Protein AF-A0A1I7M5E7-F1 (afdb_monomer_lite)

pLDDT: mean 79.54, std 15.28, range [35.88, 95.56]

Radius of gyration: 22.82 Å; chains: 1; bounding box: 62×49×56 Å

Organism: NCBI:txid1035707

Secondary structure (DSSP, 8-state):
--HHHHHHHHHHHTT-HHHHHHHHTTS-STTHHHHHHH--TT-TT--HHHHHHHHGGGGTT-----S-----SHHHHHHH--TT-TT-------TTS-HHHHHHHHHHHHHHHHHHHHHHHHHHHHHH-TT------SS-----GGGS-TT-BSSPPPHHHHHHHHHHHHHHHHHHGGGPPPP-SHHHHHHHHHHTT-PPP-----TT--SPPPHHHHHHHHHHHHHHHHHHHHHHHHHHTTT-B----

Structure (mmCIF, N/CA/C/O backbone):
data_AF-A0A1I7M5E7-F1
#
_entry.id   AF-A0A1I7M5E7-F1
#
loop_
_atom_site.group_PDB
_atom_site.id
_atom_site.type_symbol
_atom_site.label_atom_id
_atom_site.label_alt_id
_atom_site.label_comp_id
_atom_site.label_asym_id
_atom_site.label_entity_id
_atom_site.label_seq_id
_atom_site.pdbx_PDB_ins_code
_atom_site.Cartn_x
_atom_site.Cartn_y
_atom_site.Cartn_z
_atom_site.occupancy
_atom_site.B_iso_or_equiv
_atom_site.auth_seq_id
_atom_site.auth_comp_id
_atom_site.auth_asym_id
_atom_site.auth_atom_id
_atom_site.pdbx_PDB_model_num
ATOM 1 N N . MET A 1 1 ? 9.948 -11.994 -5.026 1.00 61.41 1 MET A N 1
ATOM 2 C CA . MET A 1 1 ? 8.927 -11.080 -4.469 1.00 61.41 1 MET A CA 1
ATOM 3 C C . MET A 1 1 ? 7.764 -11.929 -3.961 1.00 61.41 1 MET A C 1
ATOM 5 O O . MET A 1 1 ? 7.519 -12.961 -4.571 1.00 61.41 1 MET A O 1
ATOM 9 N N . ASP A 1 2 ? 7.121 -11.589 -2.839 1.00 71.38 2 ASP A N 1
ATOM 10 C CA . ASP A 1 2 ? 6.009 -12.398 -2.300 1.00 71.38 2 ASP A CA 1
ATOM 11 C C . ASP A 1 2 ? 4.743 -12.191 -3.153 1.00 71.38 2 ASP A C 1
ATOM 13 O O . ASP A 1 2 ? 4.212 -11.082 -3.218 1.00 71.38 2 ASP A O 1
ATOM 17 N N . VAL A 1 3 ? 4.259 -13.257 -3.803 1.00 82.06 3 VAL A N 1
ATOM 18 C CA . VAL A 1 3 ? 3.060 -13.250 -4.667 1.00 82.06 3 VAL A CA 1
ATOM 19 C C . VAL A 1 3 ? 1.818 -12.759 -3.912 1.00 82.06 3 VAL A C 1
ATOM 21 O O . VAL A 1 3 ? 0.920 -12.164 -4.510 1.00 82.06 3 VAL A O 1
ATOM 24 N N . ARG A 1 4 ? 1.785 -12.918 -2.581 1.00 85.69 4 ARG A N 1
ATOM 25 C CA . ARG A 1 4 ? 0.707 -12.397 -1.728 1.00 85.69 4 ARG A CA 1
ATOM 26 C C . ARG A 1 4 ? 0.527 -10.889 -1.852 1.00 85.69 4 ARG A C 1
ATOM 28 O O . ARG A 1 4 ? -0.592 -10.410 -1.702 1.00 85.69 4 ARG A O 1
ATOM 35 N N . ALA A 1 5 ? 1.587 -10.137 -2.144 1.00 83.56 5 ALA A N 1
ATOM 36 C CA . ALA A 1 5 ? 1.487 -8.693 -2.306 1.00 83.56 5 ALA A CA 1
ATOM 37 C C . ALA A 1 5 ? 0.664 -8.305 -3.539 1.00 83.56 5 ALA A C 1
ATOM 39 O O . ALA A 1 5 ? -0.196 -7.429 -3.455 1.00 83.56 5 ALA A O 1
ATOM 40 N N . TYR A 1 6 ? 0.871 -9.002 -4.655 1.00 85.69 6 TYR A N 1
ATOM 41 C CA . TYR A 1 6 ? 0.080 -8.802 -5.865 1.00 85.69 6 TYR A CA 1
ATOM 42 C C . TYR A 1 6 ? -1.341 -9.342 -5.711 1.00 85.69 6 TYR A C 1
ATOM 44 O O . TYR A 1 6 ? -2.290 -8.715 -6.175 1.00 85.69 6 TYR A O 1
ATOM 52 N N . LYS A 1 7 ? -1.510 -10.444 -4.971 1.00 91.00 7 LYS A N 1
ATOM 53 C CA . LYS A 1 7 ? -2.844 -10.927 -4.603 1.00 91.00 7 LYS A CA 1
ATOM 54 C C . LYS A 1 7 ? -3.607 -9.884 -3.792 1.00 91.00 7 LYS A C 1
ATOM 56 O O . LYS A 1 7 ? -4.757 -9.599 -4.104 1.00 91.00 7 LYS A O 1
ATOM 61 N N . CYS A 1 8 ? -2.967 -9.276 -2.789 1.00 90.31 8 CYS A N 1
ATOM 62 C CA . CYS A 1 8 ? -3.569 -8.182 -2.030 1.00 90.31 8 CYS A CA 1
ATOM 63 C C . CYS A 1 8 ? -3.961 -7.040 -2.968 1.00 90.31 8 CYS A C 1
ATOM 65 O O . CYS A 1 8 ? -5.104 -6.598 -2.925 1.00 90.31 8 CYS A O 1
ATOM 67 N N . TRP A 1 9 ? -3.054 -6.607 -3.848 1.00 87.88 9 TRP A N 1
ATOM 68 C CA . TRP A 1 9 ? -3.336 -5.572 -4.845 1.00 87.88 9 TRP A CA 1
ATOM 69 C C . TRP A 1 9 ? -4.626 -5.865 -5.630 1.00 87.88 9 TRP A C 1
ATOM 71 O O . TRP A 1 9 ? -5.527 -5.025 -5.676 1.00 87.88 9 TRP A O 1
ATOM 81 N N . PHE A 1 10 ? -4.747 -7.078 -6.176 1.00 92.25 10 PHE A N 1
ATOM 82 C CA . PHE A 1 10 ? -5.908 -7.522 -6.951 1.00 92.25 10 PHE A CA 1
ATOM 83 C C . PHE A 1 10 ? -7.186 -7.560 -6.120 1.00 92.25 10 PHE A C 1
ATOM 85 O O . PHE A 1 10 ? -8.224 -7.047 -6.539 1.00 92.25 10 PHE A O 1
ATOM 92 N N . GLU A 1 11 ? -7.116 -8.113 -4.912 1.00 94.50 11 GLU A N 1
ATOM 93 C CA . GLU A 1 11 ? -8.268 -8.191 -4.022 1.00 94.50 11 GLU A CA 1
ATOM 94 C C . GLU A 1 11 ? -8.764 -6.799 -3.607 1.00 94.50 11 GLU A C 1
ATOM 96 O O . GLU A 1 11 ? -9.975 -6.571 -3.566 1.00 94.50 11 GLU A O 1
ATOM 101 N N . TYR A 1 12 ? -7.860 -5.843 -3.375 1.00 94.19 12 TYR A N 1
ATOM 102 C CA . TYR A 1 12 ? -8.225 -4.446 -3.134 1.00 94.19 12 TYR A CA 1
ATOM 103 C C . TYR A 1 12 ? -8.880 -3.800 -4.357 1.00 94.19 12 TYR A C 1
ATOM 105 O O . TYR A 1 12 ? -9.879 -3.093 -4.198 1.00 94.19 12 TYR A O 1
ATOM 113 N N . LEU A 1 13 ? -8.374 -4.050 -5.570 1.00 93.06 13 LEU A N 1
ATOM 114 C CA . LEU A 1 13 ? -8.988 -3.517 -6.787 1.00 93.06 13 LEU A CA 1
ATOM 115 C C . LEU A 1 13 ? -10.403 -4.077 -6.995 1.00 93.06 13 LEU A C 1
ATOM 117 O O . LEU A 1 13 ? -11.313 -3.309 -7.301 1.00 93.06 13 LEU A O 1
ATOM 121 N N . LYS A 1 14 ? -10.629 -5.368 -6.704 1.00 93.81 14 LYS A N 1
ATOM 122 C CA . LYS A 1 14 ? -11.961 -6.009 -6.729 1.00 93.81 14 LYS A CA 1
ATOM 123 C C . LYS A 1 14 ? -12.991 -5.386 -5.783 1.00 93.81 14 LYS A C 1
ATOM 125 O O . LYS A 1 14 ? -14.169 -5.730 -5.860 1.00 93.81 14 LYS A O 1
ATOM 130 N N . ARG A 1 15 ? -12.582 -4.491 -4.883 1.00 93.62 15 ARG A N 1
ATOM 131 C CA . ARG A 1 15 ? -13.468 -3.752 -3.965 1.00 93.62 15 ARG A CA 1
ATOM 132 C C . ARG A 1 15 ? -13.608 -2.274 -4.320 1.00 93.62 15 ARG A C 1
ATOM 134 O O . ARG A 1 15 ? -14.281 -1.528 -3.613 1.00 93.62 15 ARG A O 1
ATOM 141 N N . SER A 1 16 ? -13.010 -1.839 -5.426 1.00 93.75 16 SER A N 1
ATOM 142 C CA . SER A 1 16 ? -13.261 -0.515 -5.984 1.00 93.75 16 SER A CA 1
ATOM 143 C C . SER A 1 16 ? -14.593 -0.505 -6.736 1.00 93.75 16 SER A C 1
ATOM 145 O O . SER A 1 16 ? -14.716 -1.073 -7.819 1.00 93.75 16 SER A O 1
ATOM 147 N N . GLU A 1 17 ? -15.595 0.196 -6.199 1.00 92.31 17 GLU A N 1
ATOM 148 C CA . GLU A 1 17 ? -16.854 0.440 -6.927 1.00 92.31 17 GLU A CA 1
ATOM 149 C C . GLU A 1 17 ? -16.617 1.259 -8.204 1.00 92.31 17 GLU A C 1
ATOM 151 O O . GLU A 1 17 ? -17.248 1.020 -9.228 1.00 92.31 17 GLU A O 1
ATOM 156 N N . ARG A 1 18 ? -15.636 2.167 -8.176 1.00 93.19 18 ARG A N 1
ATOM 157 C CA . ARG A 1 18 ? -15.203 2.938 -9.345 1.00 93.19 18 ARG A CA 1
ATOM 158 C C . ARG A 1 18 ? -14.700 2.001 -10.452 1.00 93.19 18 ARG A C 1
ATOM 160 O O . ARG A 1 18 ? -15.140 2.100 -11.598 1.00 93.19 18 ARG A O 1
ATOM 167 N N . TYR A 1 19 ? -13.815 1.064 -10.119 1.00 94.56 19 TYR A N 1
ATOM 168 C CA . TYR A 1 19 ? -13.291 0.125 -11.108 1.00 94.56 19 TYR A CA 1
ATOM 169 C C . TYR A 1 19 ? -14.364 -0.840 -11.617 1.00 94.56 19 TYR A C 1
ATOM 171 O O . TYR A 1 19 ? -14.440 -1.100 -12.816 1.00 94.56 19 TYR A O 1
ATOM 179 N N . LYS A 1 20 ? -15.258 -1.288 -10.734 1.00 93.75 20 LYS A N 1
ATOM 180 C CA . LYS A 1 20 ? -16.430 -2.093 -11.088 1.00 93.75 20 LYS A CA 1
ATOM 181 C C . LYS A 1 20 ? -17.345 -1.397 -12.095 1.00 93.75 20 LYS A C 1
ATOM 183 O O . LYS A 1 20 ? -17.779 -2.024 -13.059 1.00 93.75 20 LYS A O 1
ATOM 188 N N . GLU A 1 21 ? -17.618 -0.106 -11.905 1.00 93.94 21 GLU A N 1
ATOM 189 C CA . GLU A 1 21 ? -18.372 0.701 -12.870 1.00 93.94 21 GLU A CA 1
ATOM 190 C C . GLU A 1 21 ? -17.660 0.746 -14.230 1.00 93.94 21 GLU A C 1
ATOM 192 O O . GLU A 1 21 ? -18.298 0.510 -15.256 1.00 93.94 21 GLU A O 1
ATOM 197 N N . CYS A 1 22 ? -16.340 0.955 -14.250 1.00 94.38 22 CYS A N 1
ATOM 198 C CA . CYS A 1 22 ? -15.543 0.924 -15.482 1.00 94.38 22 CYS A CA 1
ATOM 199 C C . CYS A 1 22 ? -15.616 -0.442 -16.184 1.00 94.38 22 CYS A C 1
ATOM 201 O O . CYS A 1 22 ? -15.856 -0.502 -17.392 1.00 94.38 22 CYS A O 1
ATOM 203 N N . CYS A 1 23 ? -15.509 -1.537 -15.427 1.00 93.94 23 CYS A N 1
ATOM 204 C CA . CYS A 1 23 ? -15.645 -2.899 -15.944 1.00 93.94 23 CYS A CA 1
ATOM 205 C C . CYS A 1 23 ? -17.025 -3.131 -16.573 1.00 93.94 23 CYS A C 1
ATOM 207 O O . CYS A 1 23 ? -17.120 -3.628 -17.693 1.00 93.94 23 CYS A O 1
ATOM 209 N N . SER A 1 24 ? -18.097 -2.672 -15.913 1.00 93.81 24 SER A N 1
ATOM 210 C CA . SER A 1 24 ? -19.470 -2.779 -16.433 1.00 93.81 24 SER A CA 1
ATOM 211 C C . SER A 1 24 ? -19.704 -2.000 -17.735 1.00 93.81 24 SER A C 1
ATOM 213 O O . SER A 1 24 ? -20.617 -2.319 -18.494 1.00 93.81 24 SER A O 1
ATOM 215 N N . GLN A 1 25 ? -18.864 -0.998 -18.009 1.00 94.12 25 GLN A N 1
ATOM 216 C CA . GLN A 1 25 ? -18.888 -0.190 -19.228 1.00 94.12 25 GLN A CA 1
ATOM 217 C C . GLN A 1 25 ? -17.882 -0.681 -20.282 1.00 94.12 25 GLN A C 1
ATOM 219 O O . GLN A 1 25 ? -17.625 0.028 -21.253 1.00 94.12 25 GLN A O 1
ATOM 224 N N . GLY A 1 26 ? -17.288 -1.867 -20.098 1.00 91.94 26 GLY A N 1
ATOM 225 C CA . GLY A 1 26 ? -16.300 -2.424 -21.024 1.00 91.94 26 GLY A CA 1
ATOM 226 C C . GLY A 1 26 ? -15.004 -1.613 -21.089 1.00 91.94 26 GLY A C 1
ATOM 227 O O . GLY A 1 26 ? -14.404 -1.509 -22.156 1.00 91.94 26 GLY A O 1
ATOM 228 N N . GLY A 1 27 ? -14.602 -0.989 -19.978 1.00 89.94 27 GLY A N 1
ATOM 229 C CA . GLY A 1 27 ? -13.356 -0.228 -19.896 1.00 89.94 27 GLY A CA 1
ATOM 230 C C . GLY A 1 27 ? -13.456 1.241 -20.286 1.00 89.94 27 GLY A C 1
ATOM 231 O O . GLY A 1 27 ? -12.432 1.880 -20.506 1.00 89.94 27 GLY A O 1
ATOM 232 N N . ALA A 1 28 ? -14.661 1.804 -20.383 1.00 88.81 28 ALA A N 1
ATOM 233 C CA . ALA A 1 28 ? -14.838 3.234 -20.621 1.00 88.81 28 ALA A CA 1
ATOM 234 C C . ALA A 1 28 ? -14.698 4.061 -19.323 1.00 88.81 28 ALA A C 1
ATOM 236 O O . ALA A 1 28 ? -14.950 3.577 -18.218 1.00 88.81 28 ALA A O 1
ATOM 237 N N . GLY A 1 29 ? -14.315 5.336 -19.458 1.00 87.06 29 GLY A N 1
ATOM 238 C CA . GLY A 1 29 ? -14.282 6.312 -18.361 1.00 87.06 29 GLY A CA 1
ATOM 239 C C . GLY A 1 29 ? -12.889 6.580 -17.781 1.00 87.06 29 GLY A C 1
ATOM 240 O O . GLY A 1 29 ? -11.867 6.326 -18.413 1.00 87.06 29 GLY A O 1
ATOM 241 N N . GLU A 1 30 ? -12.843 7.135 -16.566 1.00 84.88 30 GLU A N 1
ATOM 242 C CA . GLU A 1 30 ? -11.603 7.624 -15.933 1.00 84.88 30 GLU A CA 1
ATOM 243 C C . GLU A 1 30 ? -10.565 6.524 -15.651 1.00 84.88 30 GLU A C 1
ATOM 245 O O . GLU A 1 30 ? -9.377 6.819 -15.539 1.00 84.88 30 GLU A O 1
ATOM 250 N N . MET A 1 31 ? -10.996 5.264 -15.537 1.00 87.75 31 MET A N 1
ATOM 251 C CA . MET A 1 31 ? -10.127 4.109 -15.263 1.00 87.75 31 MET A CA 1
ATOM 252 C C . MET A 1 31 ? -9.831 3.266 -16.505 1.00 87.75 31 MET A C 1
ATOM 254 O O . MET A 1 31 ? -9.276 2.179 -16.370 1.00 87.75 31 MET A O 1
ATOM 258 N N . ALA A 1 32 ? -10.126 3.768 -17.709 1.00 87.31 32 ALA A N 1
ATOM 259 C CA . ALA A 1 32 ? -9.873 3.052 -18.961 1.00 87.31 32 ALA A CA 1
ATOM 260 C C . ALA A 1 32 ? -8.417 2.577 -19.100 1.00 87.31 32 ALA A C 1
ATOM 262 O O . ALA A 1 32 ? -8.171 1.468 -19.559 1.00 87.31 32 ALA A O 1
ATOM 263 N N . GLY A 1 33 ? -7.451 3.385 -18.643 1.00 85.06 33 GLY A N 1
ATOM 264 C CA . GLY A 1 33 ? -6.039 2.992 -18.635 1.00 85.06 33 GLY A CA 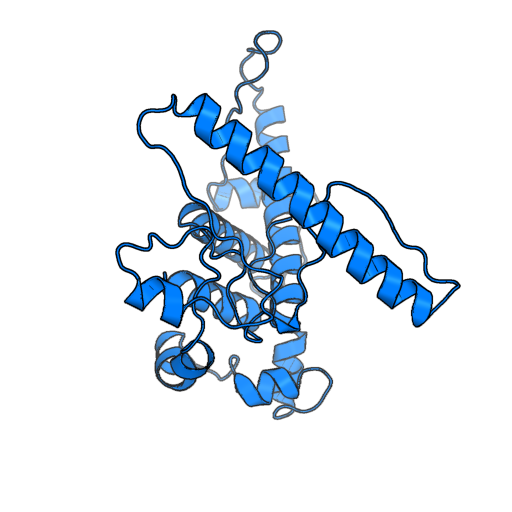1
ATOM 265 C C . GLY A 1 33 ? -5.762 1.789 -17.731 1.00 85.06 33 GLY A C 1
ATOM 266 O O . GLY A 1 33 ? -5.057 0.876 -18.133 1.00 85.06 33 GLY A O 1
ATOM 267 N N . LEU A 1 34 ? -6.370 1.747 -16.540 1.00 86.88 34 LEU A N 1
ATOM 268 C CA . LEU A 1 34 ? -6.243 0.606 -15.633 1.00 86.88 34 LEU A CA 1
ATOM 269 C C . LEU A 1 34 ? -6.984 -0.625 -16.173 1.00 86.88 34 LEU A C 1
ATOM 271 O O . LEU A 1 34 ? -6.524 -1.740 -15.990 1.00 86.88 34 LEU A O 1
ATOM 275 N N . TYR A 1 35 ? -8.117 -0.444 -16.852 1.00 90.00 35 TYR A N 1
ATOM 276 C CA . TYR A 1 35 ? -8.839 -1.539 -17.503 1.00 90.00 35 TYR A CA 1
ATOM 277 C C . TYR A 1 35 ? -8.073 -2.133 -18.688 1.00 90.00 35 TYR A C 1
ATOM 279 O O . TYR A 1 35 ? -8.074 -3.345 -18.857 1.00 90.00 35 TYR A O 1
ATOM 287 N N . ALA A 1 36 ? -7.396 -1.306 -19.488 1.00 88.31 36 ALA A N 1
ATOM 288 C CA . ALA A 1 36 ? -6.575 -1.784 -20.599 1.00 88.31 36 ALA A CA 1
ATOM 289 C C . ALA A 1 36 ? -5.454 -2.722 -20.131 1.00 88.31 36 ALA A C 1
ATOM 291 O O . ALA A 1 36 ? -5.137 -3.680 -20.829 1.00 88.31 36 ALA A O 1
ATOM 292 N N . ASP A 1 37 ? -4.904 -2.449 -18.946 1.00 87.06 37 ASP A N 1
ATOM 293 C CA . ASP A 1 37 ? -3.843 -3.256 -18.355 1.00 87.06 37 ASP A CA 1
ATOM 294 C C . ASP A 1 37 ? -4.418 -4.480 -17.597 1.00 87.06 37 ASP A C 1
ATOM 296 O O . ASP A 1 37 ? -3.900 -5.576 -17.745 1.00 87.06 37 ASP A O 1
ATOM 300 N N . PHE A 1 38 ? -5.508 -4.342 -16.826 1.00 88.62 38 PHE A N 1
ATOM 301 C CA . PHE A 1 38 ? -5.981 -5.379 -15.878 1.00 88.62 38 PHE A CA 1
ATOM 302 C C . PHE A 1 38 ? -7.226 -6.165 -16.311 1.00 88.62 38 PHE A C 1
ATOM 304 O O . PHE A 1 38 ? -7.558 -7.177 -15.686 1.00 88.62 38 PHE A O 1
ATOM 311 N N . GLY A 1 39 ? -7.939 -5.697 -17.333 1.00 91.69 39 GLY A N 1
ATOM 312 C CA . GLY A 1 39 ? -9.197 -6.280 -17.787 1.00 91.69 39 GLY A CA 1
ATOM 313 C C . GLY A 1 39 ? -10.326 -6.222 -16.750 1.00 91.69 39 GLY A C 1
ATOM 314 O O . GLY A 1 39 ? -10.324 -5.430 -15.812 1.00 91.69 39 GLY A O 1
ATOM 315 N N . ASP A 1 40 ? -11.340 -7.069 -16.925 1.00 94.12 40 ASP A N 1
ATOM 316 C CA . ASP A 1 40 ? -12.477 -7.135 -16.002 1.00 94.12 40 ASP A CA 1
ATOM 317 C C . ASP A 1 40 ? -12.182 -8.044 -14.798 1.00 94.12 40 ASP A C 1
ATOM 319 O O . ASP A 1 40 ? -12.492 -9.237 -14.801 1.00 94.12 40 ASP A O 1
ATOM 323 N N . VAL A 1 41 ? -11.623 -7.470 -13.728 1.00 94.00 41 VAL A N 1
ATOM 324 C CA . VAL A 1 41 ? -11.365 -8.199 -12.466 1.00 94.00 41 VAL A CA 1
ATOM 325 C C . VAL A 1 41 ? -12.645 -8.556 -11.690 1.00 94.00 41 VAL A C 1
ATOM 327 O O . VAL A 1 41 ? -12.600 -9.328 -10.727 1.00 94.00 41 VAL A O 1
ATOM 330 N N . HIS A 1 42 ? -13.791 -7.987 -12.080 1.00 93.06 42 HIS A N 1
ATOM 331 C CA . HIS A 1 42 ? -15.100 -8.244 -11.480 1.00 93.06 42 HIS A CA 1
ATOM 332 C C . HIS A 1 42 ? -15.901 -9.308 -12.238 1.00 93.06 42 HIS A C 1
ATOM 334 O O . HIS A 1 42 ? -17.031 -9.608 -11.835 1.00 93.06 42 HIS A O 1
ATOM 340 N N . ALA A 1 43 ? -15.326 -9.902 -13.289 1.00 92.06 43 ALA A N 1
ATOM 341 C CA . ALA A 1 43 ? -15.963 -10.955 -14.059 1.00 92.06 43 ALA A CA 1
ATOM 342 C C . ALA A 1 43 ? -16.466 -12.091 -13.135 1.00 92.06 43 ALA A C 1
ATOM 344 O O . ALA A 1 43 ? -15.725 -12.566 -12.262 1.00 92.06 43 ALA A O 1
ATOM 345 N N . PRO A 1 44 ? -17.728 -12.544 -13.285 1.00 90.50 44 PRO A N 1
ATOM 346 C CA . PRO A 1 44 ? -18.289 -13.586 -12.432 1.00 90.50 44 PRO A CA 1
ATOM 347 C C . PRO A 1 44 ? -17.450 -14.867 -12.462 1.00 90.50 44 PRO A C 1
ATOM 349 O O . PRO A 1 44 ? -17.209 -15.435 -13.522 1.00 90.50 44 PRO A O 1
ATOM 352 N N . GLY A 1 45 ? -17.040 -15.339 -11.284 1.00 89.00 45 GLY A N 1
ATOM 353 C CA . GLY A 1 45 ? -16.251 -16.565 -11.144 1.00 89.00 45 GLY A CA 1
ATOM 354 C C . GLY A 1 45 ? -14.749 -16.407 -11.391 1.00 89.00 45 GLY A C 1
ATOM 355 O O . GLY A 1 45 ? -14.037 -17.388 -11.216 1.00 89.00 45 GLY A O 1
ATOM 356 N N . LEU A 1 46 ? -14.255 -15.208 -11.729 1.00 91.81 46 LEU A N 1
ATOM 357 C CA . LEU A 1 46 ? -12.822 -14.968 -11.889 1.00 91.81 46 LEU A CA 1
ATOM 358 C C . LEU A 1 46 ? -12.091 -15.091 -10.545 1.00 91.81 46 LEU A C 1
ATOM 360 O O . LEU A 1 46 ? -12.319 -14.304 -9.609 1.00 91.81 46 LEU A O 1
ATOM 364 N N . LEU A 1 47 ? -11.195 -16.074 -10.474 1.00 92.81 47 LEU A N 1
ATOM 365 C CA . LEU A 1 47 ? -10.298 -16.288 -9.347 1.00 92.81 47 LEU A CA 1
ATOM 366 C C . LEU A 1 47 ? -8.976 -15.543 -9.551 1.00 92.81 47 LEU A C 1
ATOM 368 O O . LEU A 1 47 ? -8.600 -15.183 -10.667 1.00 92.81 47 LEU A O 1
ATOM 372 N N . TRP A 1 48 ? -8.267 -15.314 -8.445 1.00 92.69 48 TRP A N 1
ATOM 373 C CA . TRP A 1 48 ? -6.937 -14.703 -8.462 1.00 92.69 48 TRP A CA 1
ATOM 374 C C . TRP A 1 48 ? -5.972 -15.499 -9.342 1.00 92.69 48 TRP A C 1
ATOM 376 O O . TRP A 1 48 ? -5.221 -14.916 -10.112 1.00 92.69 48 TRP A O 1
ATOM 386 N N . GLU A 1 49 ? -5.999 -16.824 -9.226 1.00 93.38 49 GLU A N 1
ATOM 387 C CA . GLU A 1 49 ? -5.077 -17.718 -9.916 1.00 93.38 49 GLU A CA 1
ATOM 388 C C . GLU A 1 49 ? -5.248 -17.625 -11.441 1.00 93.38 49 GLU A C 1
ATOM 390 O O . GLU A 1 49 ? -4.256 -17.539 -12.163 1.00 93.38 49 GLU A O 1
ATOM 395 N N . ASP A 1 50 ? -6.495 -17.553 -11.917 1.00 92.75 50 ASP A N 1
ATOM 396 C CA . ASP A 1 50 ? -6.822 -17.404 -13.341 1.00 92.75 50 ASP A CA 1
ATOM 397 C C . ASP A 1 50 ? -6.348 -16.054 -13.889 1.00 92.75 50 ASP A C 1
ATOM 399 O O . ASP A 1 50 ? -5.764 -15.969 -14.973 1.00 92.75 50 ASP A O 1
ATOM 403 N N . TRP A 1 51 ? -6.575 -14.992 -13.112 1.00 93.44 51 TRP A N 1
ATOM 404 C CA . TRP A 1 51 ? -6.137 -13.652 -13.471 1.00 93.44 51 TRP A CA 1
ATOM 405 C C . TRP A 1 51 ? -4.606 -13.552 -13.492 1.00 93.44 51 TRP A C 1
ATOM 407 O O . TRP A 1 51 ? -4.028 -13.084 -14.470 1.00 93.44 51 TRP A O 1
ATOM 417 N N . TRP A 1 52 ? -3.930 -14.065 -12.461 1.00 91.88 52 TRP A N 1
ATOM 418 C CA . TRP A 1 52 ? -2.475 -13.994 -12.339 1.00 91.88 52 TRP A CA 1
ATOM 419 C C . TRP A 1 52 ? -1.752 -14.700 -13.488 1.00 91.88 52 TRP A C 1
ATOM 421 O O . TRP A 1 52 ? -0.829 -14.127 -14.058 1.00 91.88 52 TRP A O 1
ATOM 431 N N . MET A 1 53 ? -2.208 -15.891 -13.896 1.00 89.00 53 MET A N 1
ATOM 432 C CA . MET A 1 53 ? -1.596 -16.650 -15.001 1.00 89.00 53 MET A CA 1
ATOM 433 C C . MET A 1 53 ? -1.560 -15.895 -16.338 1.00 89.00 53 MET A C 1
ATOM 435 O O . MET A 1 53 ? -0.783 -16.258 -17.215 1.00 89.00 53 MET A O 1
ATOM 439 N N . THR A 1 5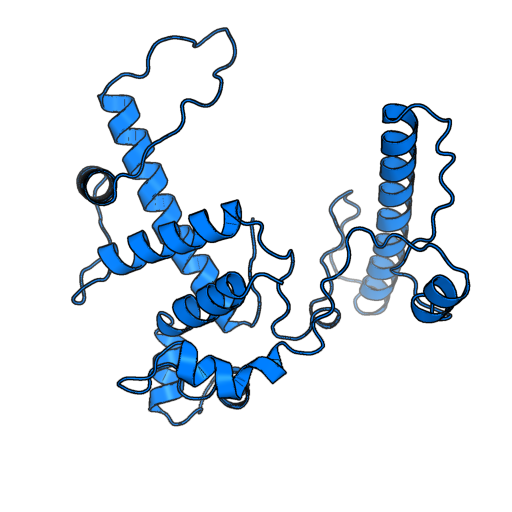4 ? -2.411 -14.883 -16.511 1.00 87.88 54 THR A N 1
ATOM 440 C CA . THR A 1 54 ? -2.524 -14.099 -17.749 1.00 87.88 54 THR A CA 1
ATOM 441 C C . THR A 1 54 ? -1.998 -12.670 -17.618 1.00 87.88 54 THR A C 1
ATOM 443 O O . THR A 1 54 ? -1.914 -11.976 -18.621 1.00 87.88 54 THR A O 1
ATOM 446 N N . HIS A 1 55 ? -1.653 -12.225 -16.404 1.00 87.25 55 HIS A N 1
ATOM 447 C CA . HIS A 1 55 ? -1.289 -10.832 -16.117 1.00 87.25 55 HIS A CA 1
ATOM 448 C C . HIS A 1 55 ? 0.010 -10.702 -15.304 1.00 87.25 55 HIS A C 1
ATOM 450 O O . HIS A 1 55 ? 0.420 -9.584 -14.990 1.00 87.25 55 HIS A O 1
ATOM 456 N N . GLU A 1 56 ? 0.689 -11.805 -14.956 1.00 84.56 56 GLU A N 1
ATOM 457 C CA . GLU A 1 56 ? 1.949 -11.754 -14.196 1.00 84.56 56 GLU A CA 1
ATOM 458 C C . GLU A 1 56 ? 3.031 -10.925 -14.902 1.00 84.56 56 GLU A C 1
ATOM 460 O O . GLU A 1 56 ? 3.843 -10.267 -14.252 1.00 84.56 56 GLU A O 1
ATOM 465 N N . GLU A 1 57 ? 2.994 -10.880 -16.233 1.00 78.12 57 GLU A N 1
ATOM 466 C CA . GLU A 1 57 ? 3.879 -10.077 -17.073 1.00 78.12 57 GLU A CA 1
ATOM 467 C C . GLU A 1 57 ? 3.778 -8.568 -16.819 1.00 78.12 57 GLU A C 1
ATOM 469 O O . GLU A 1 57 ? 4.798 -7.884 -16.900 1.00 78.12 57 GLU A O 1
ATOM 474 N N . LEU A 1 58 ? 2.613 -8.054 -16.397 1.00 75.62 58 LEU A N 1
ATOM 475 C CA . LEU A 1 58 ? 2.447 -6.653 -15.967 1.00 75.62 58 LEU A CA 1
ATOM 476 C C . LEU A 1 58 ? 3.325 -6.305 -14.761 1.00 75.62 58 LEU A C 1
ATOM 478 O O . LEU A 1 58 ? 3.573 -5.130 -14.471 1.00 75.62 58 LEU A O 1
ATOM 482 N N . PHE A 1 59 ? 3.750 -7.338 -14.036 1.00 72.56 59 PHE A N 1
ATOM 483 C CA . PHE A 1 59 ? 4.602 -7.253 -12.864 1.00 72.56 59 PHE A CA 1
ATOM 484 C C . PHE A 1 59 ? 5.998 -7.837 -13.101 1.00 72.56 59 PHE A C 1
ATOM 486 O O . PHE A 1 59 ? 6.871 -7.721 -12.237 1.00 72.56 59 PHE A O 1
ATOM 493 N N . SER A 1 60 ? 6.229 -8.440 -14.268 1.00 61.56 60 SER A N 1
ATOM 494 C CA . SER A 1 60 ? 7.552 -8.859 -14.716 1.00 61.56 60 SER A CA 1
ATOM 495 C C . SER A 1 60 ? 8.376 -7.628 -15.106 1.00 61.56 60 SER A C 1
ATOM 497 O O . SER A 1 60 ? 7.844 -6.649 -15.620 1.00 61.56 60 SER A O 1
ATOM 499 N N . GLY A 1 61 ? 9.670 -7.619 -14.784 1.00 52.66 61 GLY A N 1
ATOM 500 C CA . GLY A 1 61 ? 10.508 -6.423 -14.948 1.00 52.66 61 GLY A CA 1
ATOM 501 C C . GLY A 1 61 ? 10.358 -5.378 -13.833 1.00 52.66 61 GLY A C 1
ATOM 502 O O . GLY A 1 61 ? 11.058 -4.369 -13.853 1.00 52.66 61 GLY A O 1
ATOM 503 N N . ILE A 1 62 ? 9.522 -5.631 -12.814 1.00 54.34 62 ILE A N 1
ATOM 504 C CA . ILE A 1 62 ? 9.621 -4.931 -11.527 1.00 54.34 62 ILE A CA 1
ATOM 505 C C . ILE A 1 62 ? 10.863 -5.471 -10.813 1.00 54.34 62 ILE A C 1
ATOM 507 O O . ILE A 1 62 ? 10.775 -6.369 -9.971 1.00 54.34 62 ILE A O 1
ATOM 511 N N . GLU A 1 63 ? 12.035 -4.928 -11.132 1.00 49.53 63 GLU A N 1
ATOM 512 C CA . GLU A 1 63 ? 13.142 -5.013 -10.190 1.00 49.53 63 GLU A CA 1
ATOM 513 C C . GLU A 1 63 ? 12.708 -4.214 -8.955 1.00 49.53 63 GLU A C 1
ATOM 515 O O . GLU A 1 63 ? 12.411 -3.019 -9.071 1.00 49.53 63 GLU A O 1
ATOM 520 N N . PRO A 1 64 ? 12.549 -4.845 -7.773 1.00 49.31 64 PRO A N 1
ATOM 521 C CA . PRO A 1 64 ? 12.305 -4.069 -6.573 1.00 49.31 64 PRO A CA 1
ATOM 522 C C . PRO A 1 64 ? 13.438 -3.055 -6.485 1.00 49.31 64 PRO A C 1
ATOM 524 O O . PRO A 1 64 ? 14.594 -3.453 -6.605 1.00 49.31 64 PRO A O 1
ATOM 527 N N . LEU A 1 65 ? 13.109 -1.772 -6.292 1.00 49.41 65 LEU A N 1
ATOM 528 C CA . LEU A 1 65 ? 14.094 -0.761 -5.914 1.00 49.41 65 LEU A CA 1
ATOM 529 C C . LEU A 1 65 ? 14.859 -1.339 -4.732 1.00 49.41 65 LEU A C 1
ATOM 531 O O . LEU A 1 65 ? 14.346 -1.403 -3.609 1.00 49.41 65 LEU A O 1
ATOM 535 N N . PHE A 1 66 ? 16.042 -1.866 -5.012 1.00 52.72 66 PHE A N 1
ATOM 536 C CA . PHE A 1 66 ? 16.865 -2.463 -3.997 1.00 52.72 66 PHE A CA 1
ATOM 537 C C . PHE A 1 66 ? 17.223 -1.317 -3.065 1.00 52.72 66 PHE A C 1
ATOM 539 O O . PHE A 1 66 ? 17.768 -0.294 -3.469 1.00 52.72 66 PHE A O 1
ATOM 546 N N . VAL A 1 67 ? 16.861 -1.450 -1.792 1.00 54.81 67 VAL A N 1
ATOM 547 C CA . VAL A 1 67 ? 17.348 -0.500 -0.785 1.00 54.81 67 VAL A CA 1
ATOM 548 C C . VAL A 1 67 ? 18.863 -0.675 -0.630 1.00 54.81 67 VAL A C 1
ATOM 550 O O . VAL A 1 67 ? 19.571 0.270 -0.296 1.00 54.81 67 VAL A O 1
ATOM 553 N N . LEU A 1 68 ? 19.351 -1.889 -0.903 1.00 60.53 68 LEU A N 1
ATOM 554 C CA . LEU A 1 68 ? 20.751 -2.265 -0.916 1.00 60.53 68 LEU A CA 1
ATOM 555 C C . LEU A 1 68 ? 20.929 -3.474 -1.844 1.00 60.53 68 LEU A C 1
ATOM 557 O O . LEU A 1 68 ? 20.288 -4.499 -1.624 1.00 60.53 68 LEU A O 1
ATOM 561 N N . ASN A 1 69 ? 21.805 -3.355 -2.841 1.00 63.91 69 ASN A N 1
ATOM 562 C CA . ASN A 1 69 ? 22.327 -4.494 -3.590 1.00 63.91 69 ASN A CA 1
ATOM 563 C C . ASN A 1 69 ? 23.742 -4.778 -3.100 1.00 63.91 69 ASN A C 1
ATOM 565 O O . ASN A 1 69 ? 24.573 -3.872 -3.021 1.00 63.91 69 ASN A O 1
ATOM 569 N N . GLU A 1 70 ? 24.011 -6.034 -2.760 1.00 72.50 70 GLU A N 1
ATOM 570 C CA . GLU A 1 70 ? 25.368 -6.467 -2.463 1.00 72.50 70 GLU A CA 1
ATOM 571 C C . GLU A 1 70 ? 26.085 -6.727 -3.790 1.00 72.50 70 GLU A C 1
ATOM 573 O O . GLU A 1 70 ? 25.763 -7.675 -4.499 1.00 72.50 70 GLU A O 1
ATOM 578 N N . ILE A 1 71 ? 27.015 -5.842 -4.141 1.00 79.25 71 ILE A N 1
ATOM 579 C CA . ILE A 1 71 ? 27.813 -5.936 -5.365 1.00 79.25 71 ILE A CA 1
ATOM 580 C C . ILE A 1 71 ? 29.139 -6.601 -5.005 1.00 79.25 71 ILE A C 1
ATOM 582 O O . ILE A 1 71 ? 29.914 -6.054 -4.219 1.00 79.25 71 ILE A O 1
ATOM 586 N N . GLN A 1 72 ? 29.401 -7.774 -5.576 1.00 78.62 72 GLN A N 1
ATOM 587 C CA . GLN A 1 72 ? 30.616 -8.554 -5.319 1.00 78.62 72 GLN A CA 1
ATOM 588 C C . GLN A 1 72 ? 31.666 -8.366 -6.411 1.00 78.62 72 GLN A C 1
ATOM 590 O O . GLN A 1 72 ? 32.855 -8.605 -6.187 1.00 78.62 72 GLN A O 1
ATOM 595 N N . THR A 1 73 ? 31.239 -7.970 -7.613 1.00 80.12 73 THR A N 1
ATOM 596 C CA . THR A 1 73 ? 32.117 -7.905 -8.782 1.00 80.12 73 THR A CA 1
ATOM 597 C C . THR A 1 73 ? 32.030 -6.567 -9.511 1.00 80.12 73 THR A C 1
ATOM 599 O O . THR A 1 73 ? 31.003 -5.895 -9.530 1.00 80.12 73 THR A O 1
ATOM 602 N N . ASN A 1 74 ? 33.118 -6.193 -10.191 1.00 83.50 74 ASN A N 1
ATOM 603 C CA . ASN A 1 74 ? 33.126 -5.007 -11.056 1.00 83.50 74 ASN A CA 1
ATOM 604 C C . ASN A 1 74 ? 32.146 -5.140 -12.234 1.00 83.50 74 ASN A C 1
ATOM 606 O O . ASN A 1 74 ? 31.661 -4.135 -12.742 1.00 83.50 74 ASN A O 1
ATOM 610 N N . ALA A 1 75 ? 31.860 -6.367 -12.682 1.00 72.06 75 ALA A N 1
ATOM 611 C CA . ALA A 1 75 ? 30.893 -6.612 -13.747 1.00 72.06 75 ALA A CA 1
ATOM 612 C C . ALA A 1 75 ? 29.464 -6.279 -13.292 1.00 72.06 75 ALA A C 1
ATOM 614 O O . ALA A 1 75 ? 28.744 -5.605 -14.019 1.00 72.06 75 ALA A O 1
ATOM 615 N N . GLU A 1 76 ? 29.090 -6.682 -12.073 1.00 67.44 76 GLU A N 1
ATOM 616 C CA . GLU A 1 76 ? 27.814 -6.306 -11.448 1.00 67.44 76 GLU A CA 1
ATOM 617 C C . GLU A 1 76 ? 27.708 -4.793 -11.237 1.00 67.44 76 GLU A C 1
ATOM 619 O O . GLU A 1 76 ? 26.671 -4.207 -11.535 1.00 67.44 76 GLU A O 1
ATOM 624 N N . PHE A 1 77 ? 28.790 -4.144 -10.788 1.00 78.69 77 PHE A N 1
ATOM 625 C CA . PHE A 1 77 ? 28.821 -2.686 -10.647 1.00 78.69 77 PHE A CA 1
ATOM 626 C C . PHE A 1 77 ? 28.543 -1.981 -11.979 1.00 78.69 77 PHE A C 1
ATOM 628 O O . PHE A 1 77 ? 27.665 -1.131 -12.055 1.00 78.69 77 PHE A O 1
ATOM 635 N N . ASN A 1 78 ? 29.258 -2.366 -13.039 1.00 76.31 78 ASN A N 1
ATOM 636 C CA . ASN A 1 78 ? 29.122 -1.749 -14.359 1.00 76.31 78 ASN A CA 1
ATOM 637 C C . ASN A 1 78 ? 27.776 -2.049 -15.032 1.00 76.31 78 ASN A C 1
ATOM 639 O O . ASN A 1 78 ? 27.371 -1.308 -15.917 1.00 76.31 78 ASN A O 1
ATOM 643 N N . TYR A 1 79 ? 27.108 -3.139 -14.650 1.00 68.31 79 TYR A N 1
ATOM 644 C CA . TYR A 1 79 ? 25.751 -3.436 -15.107 1.00 68.31 79 TYR A CA 1
ATOM 645 C C . TYR A 1 79 ? 24.713 -2.526 -14.436 1.00 68.31 79 TYR A C 1
ATOM 647 O O . TYR A 1 79 ? 23.753 -2.122 -15.077 1.00 68.31 79 TYR A O 1
ATOM 655 N N . LEU A 1 80 ? 24.907 -2.204 -13.153 1.00 63.69 80 LEU A N 1
ATOM 656 C CA . LEU A 1 80 ? 23.975 -1.388 -12.367 1.00 63.69 80 LEU A CA 1
ATOM 657 C C . LEU A 1 80 ? 24.220 0.122 -12.479 1.00 63.69 80 LEU A C 1
ATOM 659 O O . LEU A 1 80 ? 23.353 0.898 -12.091 1.00 63.69 80 LEU A O 1
ATOM 663 N N . TRP A 1 81 ? 25.407 0.541 -12.919 1.00 71.25 81 TRP A N 1
ATOM 664 C CA . TRP A 1 81 ? 25.833 1.937 -12.903 1.00 71.25 81 TRP A CA 1
ATOM 665 C C . TRP A 1 81 ? 25.923 2.513 -14.318 1.00 71.25 81 TRP A C 1
ATOM 667 O O . TRP A 1 81 ? 26.906 2.287 -15.027 1.00 71.25 81 TRP A O 1
ATOM 677 N N . GLU A 1 82 ? 24.926 3.306 -14.709 1.00 69.38 82 GLU A N 1
ATOM 678 C CA . GLU A 1 82 ? 24.934 4.051 -15.971 1.00 69.38 82 GLU A CA 1
ATOM 679 C C . GLU A 1 82 ? 25.468 5.485 -15.792 1.00 69.38 82 GLU A C 1
ATOM 681 O O . GLU A 1 82 ? 25.321 6.126 -14.747 1.00 69.38 82 GLU A O 1
ATOM 686 N N . GLU A 1 83 ? 26.121 6.019 -16.827 1.00 63.25 83 GLU A N 1
ATOM 687 C CA . GLU A 1 83 ? 26.624 7.394 -16.809 1.00 63.25 83 GLU A CA 1
ATOM 688 C C . GLU A 1 83 ? 25.453 8.393 -16.789 1.00 63.25 83 GLU A C 1
ATOM 690 O O . GLU A 1 83 ? 24.584 8.367 -17.656 1.00 63.25 83 GLU A O 1
ATOM 695 N N . GLY A 1 84 ? 25.435 9.293 -15.799 1.00 60.75 84 GLY A N 1
ATOM 696 C CA . GLY A 1 84 ? 24.367 10.289 -15.629 1.00 60.75 84 GLY A CA 1
ATOM 697 C C . GLY A 1 84 ? 23.229 9.869 -14.691 1.00 60.75 84 GLY A C 1
ATOM 698 O O . GLY A 1 84 ? 22.265 10.620 -14.545 1.00 60.75 84 GLY A O 1
ATOM 699 N N . GLN A 1 85 ? 23.344 8.715 -14.030 1.00 66.06 85 GLN A N 1
ATOM 700 C CA . GLN A 1 85 ? 22.378 8.258 -13.036 1.00 66.06 85 GLN A CA 1
ATOM 701 C C . GLN A 1 85 ? 22.617 8.929 -11.665 1.00 66.06 85 GLN A C 1
ATOM 703 O O . GLN A 1 85 ? 23.413 8.472 -10.847 1.00 66.06 85 GLN A O 1
ATOM 708 N N . ASP A 1 86 ? 21.947 10.062 -11.433 1.00 68.31 86 ASP A N 1
ATOM 709 C CA . ASP A 1 86 ? 22.115 10.916 -10.239 1.00 68.31 86 ASP A CA 1
ATOM 710 C C . ASP A 1 86 ? 21.423 10.371 -8.966 1.00 68.31 86 ASP A C 1
ATOM 712 O O . ASP A 1 86 ? 21.633 10.891 -7.867 1.00 68.31 86 ASP A O 1
ATOM 716 N N . ASP A 1 87 ? 20.577 9.349 -9.090 1.00 66.25 87 ASP A N 1
ATOM 717 C CA . ASP A 1 87 ? 19.752 8.793 -8.012 1.00 66.25 87 ASP A CA 1
ATOM 718 C C . ASP A 1 87 ? 20.378 7.579 -7.300 1.00 66.25 87 ASP A C 1
ATOM 720 O O . ASP A 1 87 ? 19.878 7.164 -6.249 1.00 66.25 87 ASP A O 1
ATOM 724 N N . LEU A 1 88 ? 21.498 7.050 -7.809 1.00 74.12 88 LEU A N 1
ATOM 725 C CA . LEU A 1 88 ? 22.251 5.959 -7.187 1.00 74.12 88 LEU A CA 1
ATOM 726 C C . LEU A 1 88 ? 23.497 6.452 -6.441 1.00 74.12 88 LEU A C 1
ATOM 728 O O . LEU A 1 88 ? 24.144 7.434 -6.800 1.00 74.12 88 LEU A O 1
ATOM 732 N N . LEU A 1 89 ? 23.863 5.727 -5.380 1.00 79.81 89 LEU A N 1
ATOM 733 C CA . LEU A 1 89 ? 25.041 6.012 -4.564 1.00 79.81 89 LEU A CA 1
ATOM 734 C C . LEU A 1 89 ? 25.922 4.769 -4.431 1.00 79.81 89 LEU A C 1
ATOM 736 O O . LEU A 1 89 ? 25.544 3.798 -3.778 1.00 79.81 89 LEU A O 1
ATOM 740 N N . ALA A 1 90 ? 27.133 4.838 -4.981 1.00 82.00 90 ALA A N 1
ATOM 741 C CA . ALA A 1 90 ? 28.182 3.858 -4.732 1.00 82.00 90 ALA A CA 1
ATOM 742 C C . ALA A 1 90 ? 28.902 4.175 -3.409 1.00 82.00 90 ALA A C 1
ATOM 744 O O . ALA A 1 90 ? 29.402 5.286 -3.215 1.00 82.00 90 ALA A O 1
ATOM 745 N N . LEU A 1 91 ? 28.980 3.199 -2.500 1.00 85.06 91 LEU A N 1
ATOM 746 C CA . LEU A 1 91 ? 29.677 3.335 -1.218 1.00 85.06 91 LEU A CA 1
ATOM 747 C C . LEU A 1 91 ? 30.801 2.311 -1.091 1.00 85.06 91 LEU A C 1
ATOM 749 O O . LEU A 1 91 ? 30.605 1.123 -1.329 1.00 85.06 91 LEU A O 1
ATOM 753 N N . VAL A 1 92 ? 31.959 2.768 -0.616 1.00 85.25 92 VAL A N 1
ATOM 754 C CA . VAL A 1 92 ? 33.046 1.897 -0.157 1.00 85.25 92 VAL A CA 1
ATOM 755 C C . VAL A 1 92 ? 33.003 1.863 1.365 1.00 85.25 92 VAL A C 1
ATOM 757 O O . VAL A 1 92 ? 33.213 2.884 2.020 1.00 85.25 92 VAL A O 1
ATOM 760 N N . ILE A 1 93 ? 32.716 0.693 1.937 1.00 86.69 93 ILE A N 1
ATOM 761 C CA . ILE A 1 93 ? 32.545 0.521 3.384 1.00 86.69 93 ILE A CA 1
ATOM 762 C C . ILE A 1 93 ? 33.701 -0.310 3.941 1.00 86.69 93 ILE A C 1
ATOM 764 O O . ILE A 1 93 ? 33.932 -1.441 3.521 1.00 86.69 93 ILE A O 1
ATOM 768 N N . ASN A 1 94 ? 34.412 0.232 4.931 1.00 91.56 94 ASN A N 1
ATOM 769 C CA . ASN A 1 94 ? 35.417 -0.526 5.670 1.00 91.56 94 ASN A CA 1
ATOM 770 C C . ASN A 1 94 ? 34.739 -1.423 6.716 1.00 91.56 94 ASN A C 1
ATOM 772 O O . ASN A 1 94 ? 34.314 -0.941 7.766 1.00 91.56 94 ASN A O 1
ATOM 776 N N . LEU A 1 95 ? 34.694 -2.730 6.454 1.00 90.94 95 LEU A N 1
ATOM 777 C CA . LEU A 1 95 ? 34.065 -3.717 7.339 1.00 90.94 95 LEU A CA 1
ATOM 778 C C . LEU A 1 95 ? 34.792 -3.918 8.681 1.00 90.94 95 LEU A C 1
ATOM 780 O O . LEU A 1 95 ? 34.242 -4.551 9.577 1.00 90.94 95 LEU A O 1
ATOM 784 N N . HIS A 1 96 ? 36.000 -3.371 8.853 1.00 91.00 96 HIS A N 1
ATOM 785 C CA . HIS A 1 96 ? 36.694 -3.372 10.145 1.00 91.00 96 HIS A CA 1
ATOM 786 C C . HIS A 1 96 ? 36.206 -2.275 11.102 1.00 91.00 96 HIS A C 1
ATOM 788 O O . HIS A 1 96 ? 36.560 -2.297 12.282 1.00 91.00 96 HIS A O 1
ATOM 794 N N . ALA A 1 97 ? 35.434 -1.296 10.621 1.00 94.38 97 ALA A N 1
ATOM 795 C CA . ALA A 1 97 ? 34.886 -0.250 11.473 1.00 94.38 97 ALA A CA 1
ATOM 796 C C . ALA A 1 97 ? 33.725 -0.781 12.342 1.00 94.38 97 ALA A C 1
ATOM 798 O O . ALA A 1 97 ? 33.017 -1.703 11.931 1.00 94.38 97 ALA A O 1
ATOM 799 N N . PRO A 1 98 ? 33.476 -0.190 13.527 1.00 95.56 98 PRO A N 1
ATOM 800 C CA . PRO A 1 98 ? 32.303 -0.527 14.327 1.00 95.56 98 PRO A CA 1
ATOM 801 C C . PRO A 1 98 ? 31.006 -0.317 13.539 1.00 95.56 98 PRO A C 1
ATOM 803 O O . PRO A 1 98 ? 30.861 0.668 12.808 1.00 95.56 98 PRO A O 1
ATOM 806 N N . LYS A 1 99 ? 30.038 -1.219 13.726 1.00 91.19 99 LYS A N 1
ATOM 807 C CA . LYS A 1 99 ? 28.744 -1.191 13.028 1.00 91.19 99 LYS A CA 1
ATOM 808 C C . LYS A 1 99 ? 28.037 0.154 13.196 1.00 91.19 99 LYS A C 1
ATOM 810 O O . LYS A 1 99 ? 27.507 0.694 12.231 1.00 91.19 99 LYS A O 1
ATOM 815 N N . GLU A 1 100 ? 28.051 0.711 14.400 1.00 87.75 100 GLU A N 1
ATOM 816 C CA . GLU A 1 100 ? 27.423 1.993 14.722 1.00 87.75 100 GLU A CA 1
ATOM 817 C C . GLU A 1 100 ? 28.068 3.146 13.940 1.00 87.75 100 GLU A C 1
ATOM 819 O O . GLU A 1 100 ? 27.369 4.032 13.445 1.00 87.75 100 GLU A O 1
ATOM 824 N N . THR A 1 101 ? 29.393 3.113 13.771 1.00 90.75 101 THR A N 1
ATOM 825 C CA . THR A 1 101 ? 30.141 4.095 12.976 1.00 90.75 101 THR A CA 1
ATOM 826 C C . THR A 1 101 ? 29.796 3.986 11.496 1.00 90.75 101 THR A C 1
ATOM 828 O O . THR A 1 101 ? 29.549 5.009 10.861 1.00 90.75 101 THR A O 1
ATOM 831 N N . ILE A 1 102 ? 29.725 2.762 10.961 1.00 90.56 102 ILE A N 1
ATOM 832 C CA . ILE A 1 102 ? 29.313 2.514 9.573 1.00 90.56 102 ILE A CA 1
ATOM 833 C C . ILE A 1 102 ? 27.902 3.062 9.343 1.00 90.56 102 ILE A C 1
ATOM 835 O O . ILE A 1 102 ? 27.697 3.861 8.435 1.00 90.56 102 ILE A O 1
ATOM 839 N N . LEU A 1 103 ? 26.938 2.687 10.189 1.00 89.19 103 LEU A N 1
ATOM 840 C CA . LEU A 1 103 ? 25.544 3.110 10.036 1.00 89.19 103 LEU A CA 1
ATOM 841 C C . LEU A 1 103 ? 25.385 4.632 10.119 1.00 89.19 103 LEU A C 1
ATOM 843 O O . LEU A 1 103 ? 24.656 5.204 9.313 1.00 89.19 103 LEU A O 1
ATOM 847 N N . THR A 1 104 ? 26.093 5.287 11.043 1.00 84.44 104 THR A N 1
ATOM 848 C CA . THR A 1 104 ? 26.068 6.752 11.174 1.00 84.44 104 THR A CA 1
ATOM 849 C C . THR A 1 104 ? 26.647 7.421 9.926 1.00 84.44 104 THR A C 1
ATOM 851 O O . THR A 1 104 ? 26.016 8.301 9.349 1.00 84.44 104 THR A O 1
ATOM 854 N N . ALA A 1 105 ? 27.803 6.950 9.448 1.00 88.94 105 ALA A N 1
ATOM 855 C CA . ALA A 1 105 ? 28.451 7.507 8.264 1.00 88.94 105 ALA A CA 1
ATOM 856 C C . ALA A 1 105 ? 27.599 7.341 6.994 1.00 88.94 105 ALA A C 1
ATOM 858 O O . ALA A 1 105 ? 27.514 8.267 6.182 1.00 88.94 105 ALA A O 1
ATOM 859 N N . VAL A 1 106 ? 26.940 6.187 6.830 1.00 90.12 106 VAL A N 1
ATOM 860 C CA . VAL A 1 106 ? 26.014 5.948 5.714 1.00 90.12 106 VAL A CA 1
ATOM 861 C C . VAL A 1 106 ? 24.804 6.873 5.825 1.00 90.12 106 VAL A C 1
ATOM 863 O O . VAL A 1 106 ? 24.467 7.541 4.850 1.00 90.12 106 VAL A O 1
ATOM 866 N N . ALA A 1 107 ? 24.184 6.966 7.005 1.00 84.62 107 ALA A N 1
ATOM 867 C CA . ALA A 1 107 ? 23.016 7.813 7.228 1.00 84.62 107 ALA A CA 1
ATOM 868 C C . ALA A 1 107 ? 23.303 9.294 6.929 1.00 84.62 107 ALA A C 1
ATOM 870 O O . ALA A 1 107 ? 22.542 9.926 6.194 1.00 84.62 107 ALA A O 1
ATOM 871 N N . ASP A 1 108 ? 24.423 9.825 7.424 1.00 85.19 108 ASP A N 1
ATOM 872 C CA . ASP A 1 108 ? 24.834 11.214 7.193 1.00 85.19 108 ASP A CA 1
ATOM 873 C C . ASP A 1 108 ? 25.109 11.487 5.709 1.00 85.19 108 ASP A C 1
ATOM 875 O O . ASP A 1 108 ? 24.695 12.515 5.161 1.00 85.19 108 ASP A O 1
ATOM 879 N N . THR A 1 109 ? 25.779 10.547 5.034 1.00 88.62 109 THR A N 1
ATOM 880 C CA . THR A 1 109 ? 26.084 10.653 3.600 1.00 88.62 109 THR A CA 1
ATOM 881 C C . THR A 1 109 ? 24.805 10.666 2.769 1.00 88.62 109 THR A C 1
ATOM 883 O O . THR A 1 109 ? 24.618 11.557 1.937 1.00 88.62 109 THR A O 1
ATOM 886 N N . VAL A 1 110 ? 23.892 9.726 3.031 1.00 85.00 110 VAL A N 1
ATOM 887 C CA . VAL A 1 110 ? 22.592 9.641 2.352 1.00 85.00 110 VAL A CA 1
ATOM 888 C C . VAL A 1 110 ? 21.774 10.910 2.592 1.00 85.00 110 VAL A C 1
ATOM 890 O O . VAL A 1 110 ? 21.274 11.499 1.634 1.00 85.00 110 VAL A O 1
ATOM 893 N N . ALA A 1 111 ? 21.681 11.385 3.838 1.00 79.75 111 ALA A N 1
ATOM 894 C CA . ALA A 1 111 ? 20.930 12.594 4.175 1.00 79.75 111 ALA A CA 1
ATOM 895 C C . ALA A 1 111 ? 21.467 13.832 3.440 1.00 79.75 111 ALA A C 1
ATOM 897 O O . ALA A 1 111 ? 20.696 14.631 2.899 1.00 79.75 111 ALA A O 1
ATOM 898 N N . LYS A 1 112 ? 22.796 13.979 3.375 1.00 85.00 112 LYS A N 1
ATOM 899 C CA . LYS A 1 112 ? 23.454 15.070 2.650 1.00 85.00 112 LYS A CA 1
ATOM 900 C C . LYS A 1 112 ? 23.137 15.033 1.154 1.00 85.00 112 LYS A C 1
ATOM 902 O O . LYS A 1 112 ? 22.797 16.071 0.587 1.00 85.00 112 LYS A O 1
ATOM 907 N N . LEU A 1 113 ? 23.264 13.873 0.513 1.00 85.19 113 LEU A N 1
ATOM 908 C CA . LEU A 1 113 ? 23.056 13.740 -0.932 1.00 85.19 113 LEU A CA 1
ATOM 909 C C . LEU A 1 113 ? 21.584 13.910 -1.317 1.00 85.19 113 LEU A C 1
ATOM 911 O O . LEU A 1 113 ? 21.280 14.639 -2.258 1.00 85.19 113 LEU A O 1
ATOM 915 N N . GLN A 1 114 ? 20.656 13.362 -0.529 1.00 79.81 114 GLN A N 1
ATOM 916 C CA . GLN A 1 114 ? 19.220 13.584 -0.730 1.00 79.81 114 GLN A CA 1
ATOM 917 C C . GLN A 1 114 ? 18.845 15.070 -0.656 1.00 79.81 114 GLN A C 1
ATOM 919 O O . GLN A 1 114 ? 18.010 15.538 -1.431 1.00 79.81 114 GLN A O 1
ATOM 924 N N . LEU A 1 115 ? 19.478 15.838 0.238 1.00 80.94 115 LEU A N 1
ATOM 925 C CA . LEU A 1 115 ? 19.277 17.285 0.306 1.00 80.94 115 LEU A CA 1
ATOM 926 C C . LEU A 1 115 ? 19.786 17.997 -0.957 1.00 80.94 115 LEU A C 1
ATOM 928 O O . LEU A 1 115 ? 19.155 18.947 -1.418 1.00 80.94 115 LEU A O 1
ATOM 932 N N . GLN A 1 116 ? 20.911 17.552 -1.522 1.00 83.12 116 GLN A N 1
ATOM 933 C CA . GLN A 1 116 ? 21.462 18.123 -2.754 1.00 83.12 116 GLN A CA 1
ATOM 934 C C . GLN A 1 116 ? 20.567 17.847 -3.963 1.00 83.12 116 GLN A C 1
ATOM 936 O O . GLN A 1 116 ? 20.264 18.784 -4.702 1.00 83.12 116 GLN A O 1
ATOM 941 N N . LEU A 1 117 ? 20.091 16.609 -4.121 1.00 80.06 117 LEU A N 1
ATOM 942 C CA . LEU A 1 117 ? 19.129 16.252 -5.169 1.00 80.06 117 LEU A CA 1
ATOM 943 C C . LEU A 1 117 ? 17.879 17.128 -5.081 1.00 80.06 117 LEU A C 1
ATOM 945 O O . LEU A 1 117 ? 17.466 17.741 -6.062 1.00 80.06 117 LEU A O 1
ATOM 949 N N . ARG A 1 118 ? 17.352 17.312 -3.869 1.00 75.62 118 ARG A N 1
ATOM 950 C CA . ARG A 1 118 ? 16.162 18.135 -3.653 1.00 75.62 118 ARG A CA 1
ATOM 951 C C . ARG A 1 118 ? 16.365 19.615 -3.972 1.00 75.62 118 ARG A C 1
ATOM 953 O O . ARG A 1 118 ? 15.435 20.286 -4.410 1.00 75.62 118 ARG A O 1
ATOM 960 N N . ARG A 1 119 ? 17.568 20.147 -3.745 1.00 82.12 119 ARG A N 1
ATOM 961 C CA . ARG A 1 119 ? 17.907 21.520 -4.146 1.00 82.12 119 ARG A CA 1
ATOM 962 C C . ARG A 1 119 ? 17.898 21.667 -5.663 1.00 82.12 119 ARG A C 1
ATOM 964 O O . ARG A 1 119 ? 17.260 22.595 -6.146 1.00 82.12 119 ARG A O 1
ATOM 971 N N . ARG A 1 120 ? 18.496 20.718 -6.393 1.00 81.50 120 ARG A N 1
ATOM 972 C CA . ARG A 1 120 ? 18.461 20.701 -7.867 1.00 81.50 120 ARG A CA 1
ATOM 973 C C . ARG A 1 120 ? 17.026 20.627 -8.399 1.00 81.50 120 ARG A C 1
ATOM 975 O O . ARG A 1 120 ? 16.661 21.412 -9.266 1.00 81.50 120 ARG A O 1
ATOM 982 N N . GLU A 1 121 ? 16.190 19.749 -7.843 1.00 76.00 121 GLU A N 1
ATOM 983 C CA . GLU A 1 121 ? 14.764 19.667 -8.202 1.00 76.00 121 GLU A CA 1
ATOM 984 C C . GLU A 1 121 ? 14.034 20.994 -7.953 1.00 76.00 121 GLU A C 1
ATOM 986 O O . GLU A 1 121 ? 13.305 21.489 -8.811 1.00 76.00 121 GLU A O 1
ATOM 991 N N . ASN A 1 122 ? 14.236 21.602 -6.780 1.00 80.75 122 ASN A N 1
ATOM 992 C CA . ASN A 1 122 ? 13.609 22.876 -6.437 1.00 80.75 122 ASN A CA 1
ATOM 993 C C . ASN A 1 122 ? 14.056 24.004 -7.380 1.00 80.75 122 ASN A C 1
ATOM 995 O O . ASN A 1 122 ? 13.227 24.825 -7.767 1.00 80.75 122 ASN A O 1
ATOM 999 N N . GLU A 1 123 ? 15.335 24.043 -7.764 1.00 85.25 123 GLU A N 1
ATOM 1000 C CA . GLU A 1 123 ? 15.865 24.991 -8.751 1.00 85.25 123 GLU A CA 1
ATOM 1001 C C . GLU A 1 123 ? 15.172 24.826 -10.109 1.00 85.25 123 GLU A C 1
ATOM 1003 O O . GLU A 1 123 ? 14.738 25.816 -10.698 1.00 85.25 123 GLU A O 1
ATOM 1008 N N . GLN A 1 124 ? 14.982 23.587 -10.573 1.00 82.25 124 GLN A N 1
ATOM 1009 C CA . GLN A 1 124 ? 14.254 23.296 -11.813 1.00 82.25 124 GLN A CA 1
ATOM 1010 C C . GLN A 1 124 ? 12.777 23.708 -11.727 1.00 82.25 124 GLN A C 1
ATOM 1012 O O . GLN A 1 124 ? 12.251 24.336 -12.647 1.00 82.25 124 GLN A O 1
ATOM 1017 N N . ILE A 1 125 ? 12.107 23.413 -10.607 1.00 75.88 125 ILE A N 1
ATOM 1018 C CA . ILE A 1 125 ? 10.709 23.803 -10.376 1.00 75.88 125 ILE A CA 1
ATOM 1019 C C . ILE A 1 125 ? 10.561 25.325 -10.389 1.00 75.88 125 ILE A C 1
ATOM 1021 O O . ILE A 1 125 ? 9.633 25.841 -11.009 1.00 75.88 125 ILE A O 1
ATOM 1025 N N . LEU A 1 126 ? 11.460 26.049 -9.721 1.00 81.12 126 LEU A N 1
ATOM 1026 C CA . LEU A 1 126 ? 11.443 27.511 -9.682 1.00 81.12 126 LEU A CA 1
ATOM 1027 C C . LEU A 1 126 ? 11.775 28.127 -11.045 1.00 81.12 126 LEU A C 1
ATOM 1029 O O . LEU A 1 126 ? 11.196 29.153 -11.397 1.00 81.12 126 LEU A O 1
ATOM 1033 N N . ALA A 1 127 ? 12.654 27.497 -11.828 1.00 84.50 127 ALA A N 1
ATOM 1034 C CA . ALA A 1 127 ? 12.929 27.913 -13.200 1.00 84.50 127 ALA A CA 1
ATOM 1035 C C . ALA A 1 127 ? 11.692 27.757 -14.104 1.00 84.50 127 ALA A C 1
ATOM 1037 O O . ALA A 1 127 ? 11.413 28.635 -14.919 1.00 84.50 127 ALA A O 1
ATOM 1038 N N . ALA A 1 128 ? 10.924 26.675 -13.936 1.00 81.75 128 ALA A N 1
ATOM 1039 C CA . ALA A 1 128 ? 9.691 26.431 -14.686 1.00 81.75 128 ALA A CA 1
ATOM 1040 C C . ALA A 1 128 ? 8.499 27.270 -14.183 1.00 81.75 128 ALA A C 1
ATOM 1042 O O . ALA A 1 128 ? 7.639 27.674 -14.966 1.00 81.75 128 ALA A O 1
ATOM 1043 N N . ASN A 1 129 ? 8.432 27.534 -12.877 1.00 83.69 129 ASN A N 1
ATOM 1044 C CA . ASN A 1 129 ? 7.394 28.334 -12.240 1.00 83.69 129 ASN A CA 1
ATOM 1045 C C . ASN A 1 129 ? 7.975 29.149 -11.067 1.00 83.69 129 ASN A C 1
ATOM 1047 O O . ASN A 1 129 ? 8.024 28.656 -9.935 1.00 83.69 129 ASN A O 1
ATOM 1051 N N . PRO A 1 130 ? 8.319 30.431 -11.288 1.00 85.62 130 PRO A N 1
ATOM 1052 C CA . PRO A 1 130 ? 8.912 31.288 -10.257 1.00 85.62 130 PRO A CA 1
ATOM 1053 C C . PRO A 1 130 ? 8.023 31.539 -9.028 1.00 85.62 130 PRO A C 1
ATOM 1055 O O . PRO A 1 130 ? 8.510 31.981 -7.992 1.00 85.62 130 PRO A O 1
ATOM 1058 N N . GLN A 1 131 ? 6.715 31.283 -9.130 1.00 83.31 131 GLN A N 1
ATOM 1059 C CA . GLN A 1 131 ? 5.743 31.443 -8.039 1.00 83.31 131 GLN A CA 1
ATOM 1060 C C . GLN A 1 131 ? 5.526 30.135 -7.250 1.00 83.31 131 GLN A C 1
ATOM 1062 O O . GLN A 1 131 ? 4.718 30.098 -6.317 1.00 83.31 131 GLN A O 1
ATOM 1067 N N . ALA A 1 132 ? 6.203 29.042 -7.618 1.00 78.50 132 ALA A N 1
ATOM 1068 C CA . ALA A 1 132 ? 6.061 27.755 -6.950 1.00 78.50 132 ALA A CA 1
ATOM 1069 C C . ALA A 1 132 ? 6.576 27.808 -5.502 1.00 78.50 132 ALA A C 1
ATOM 1071 O O . ALA A 1 132 ? 7.664 28.301 -5.211 1.00 78.50 132 ALA A O 1
ATOM 1072 N N . LYS A 1 133 ? 5.802 27.244 -4.570 1.00 77.06 133 LYS A N 1
ATOM 1073 C CA . LYS A 1 133 ? 6.235 27.074 -3.177 1.00 77.06 133 LYS A CA 1
ATOM 1074 C C . LYS A 1 133 ? 7.065 25.799 -3.051 1.00 77.06 133 LYS A C 1
ATOM 1076 O O . LYS A 1 133 ? 6.503 24.705 -3.023 1.00 77.06 133 LYS A O 1
ATOM 1081 N N . VAL A 1 134 ? 8.380 25.948 -2.935 1.00 74.50 134 VAL A N 1
ATOM 1082 C CA . VAL A 1 134 ? 9.320 24.846 -2.677 1.00 74.50 134 VAL A CA 1
ATOM 1083 C C . VAL A 1 134 ? 9.697 24.772 -1.194 1.00 74.50 134 VAL A C 1
ATOM 1085 O O . VAL A 1 134 ? 9.634 25.769 -0.474 1.00 74.50 134 VAL A O 1
ATOM 1088 N N . THR A 1 135 ? 10.068 23.587 -0.704 1.00 68.62 135 THR A N 1
ATOM 1089 C CA . THR A 1 135 ? 10.454 23.379 0.703 1.00 68.62 135 THR A CA 1
ATOM 1090 C C . THR A 1 135 ? 11.819 22.712 0.811 1.00 68.62 135 THR A C 1
ATOM 1092 O O . THR A 1 135 ? 12.041 21.678 0.185 1.00 68.62 135 THR A O 1
ATOM 1095 N N . GLU A 1 136 ? 12.681 23.230 1.686 1.00 61.28 136 GLU A N 1
ATOM 1096 C CA . GLU A 1 136 ? 13.980 22.637 2.040 1.00 61.28 136 GLU A CA 1
ATOM 1097 C C . GLU A 1 136 ? 13.903 21.841 3.354 1.00 61.28 136 GLU A C 1
ATOM 1099 O O . GLU A 1 136 ? 14.550 22.170 4.345 1.00 61.28 136 GLU A O 1
ATOM 1104 N N . ARG A 1 137 ? 13.052 20.813 3.429 1.00 56.66 137 ARG A N 1
ATOM 1105 C CA . ARG A 1 137 ? 13.027 19.927 4.609 1.00 56.66 137 ARG A CA 1
ATOM 1106 C C . ARG A 1 137 ? 13.812 18.646 4.334 1.00 56.66 137 ARG A C 1
ATOM 1108 O O . ARG A 1 137 ? 13.712 18.110 3.230 1.00 56.66 137 ARG A O 1
ATOM 1115 N N . PHE A 1 138 ? 14.478 18.119 5.371 1.00 47.00 138 PHE A N 1
ATOM 1116 C CA . PHE A 1 138 ? 15.056 16.762 5.472 1.00 47.00 138 PHE A CA 1
ATOM 1117 C C . PHE A 1 138 ? 13.978 15.658 5.436 1.00 47.00 138 PHE A C 1
ATOM 1119 O O . PHE A 1 138 ? 13.967 14.732 6.238 1.00 47.00 138 PHE A O 1
ATOM 1126 N N . GLY A 1 139 ? 12.993 15.789 4.555 1.00 47.28 139 GLY A N 1
ATOM 1127 C CA . GLY A 1 139 ? 12.113 14.690 4.205 1.00 47.28 139 GLY A CA 1
ATOM 1128 C C . GLY A 1 139 ? 12.698 13.977 2.999 1.00 47.28 139 GLY A C 1
ATOM 1129 O O . GLY A 1 139 ? 13.274 14.634 2.128 1.00 47.28 139 GLY A O 1
ATOM 1130 N N . ARG A 1 140 ? 12.471 12.662 2.917 1.00 47.84 140 ARG A N 1
ATOM 1131 C CA . ARG A 1 140 ? 12.625 11.881 1.684 1.00 47.84 140 ARG A CA 1
ATOM 1132 C C . ARG A 1 140 ? 12.109 12.730 0.503 1.00 47.84 140 ARG A C 1
ATOM 1134 O O . ARG A 1 140 ? 11.026 13.332 0.638 1.00 47.84 140 ARG A O 1
ATOM 1141 N N . PRO A 1 141 ? 12.867 12.879 -0.600 1.00 46.41 141 PRO A N 1
ATOM 1142 C CA . PRO A 1 141 ? 12.328 13.452 -1.828 1.00 46.41 141 PRO A CA 1
ATOM 1143 C C . PRO A 1 141 ? 10.963 12.822 -2.114 1.00 46.41 141 PRO A C 1
ATOM 1145 O O . PRO A 1 141 ? 10.726 11.659 -1.763 1.00 46.41 141 PRO A O 1
ATOM 1148 N N . LYS A 1 142 ? 10.022 13.600 -2.664 1.00 43.31 142 LYS A N 1
ATOM 1149 C CA . LYS A 1 142 ? 8.793 12.971 -3.153 1.00 43.31 142 LYS A CA 1
ATOM 1150 C C . LYS A 1 142 ? 9.260 12.102 -4.308 1.00 43.31 142 LYS A C 1
ATOM 1152 O O . LYS A 1 142 ? 9.656 12.649 -5.322 1.00 43.31 142 LYS A O 1
ATOM 1157 N N . PHE A 1 143 ? 9.284 10.794 -4.081 1.00 46.59 143 PHE A N 1
ATOM 1158 C CA . PHE A 1 143 ? 9.649 9.825 -5.099 1.00 46.59 143 PHE A CA 1
ATOM 1159 C C . PHE A 1 143 ? 8.861 10.133 -6.371 1.00 46.59 143 PHE A C 1
ATOM 1161 O O . PHE A 1 143 ? 7.639 10.311 -6.299 1.00 46.59 143 PHE A O 1
ATOM 1168 N N . ASP A 1 144 ? 9.568 10.247 -7.489 1.00 40.94 144 ASP A N 1
ATOM 1169 C CA . ASP A 1 144 ? 8.953 10.460 -8.787 1.00 40.94 144 ASP A CA 1
ATOM 1170 C C . ASP A 1 144 ? 8.160 9.197 -9.172 1.00 40.94 144 ASP A C 1
ATOM 1172 O O . ASP A 1 144 ? 8.737 8.108 -9.242 1.00 40.94 144 ASP A O 1
ATOM 1176 N N . PRO A 1 145 ? 6.837 9.298 -9.391 1.00 41.59 145 PRO A N 1
ATOM 1177 C CA . PRO A 1 145 ? 6.023 8.164 -9.790 1.00 41.59 145 PRO A CA 1
ATOM 1178 C C . PRO A 1 145 ? 6.459 7.498 -11.100 1.00 41.59 145 PRO A C 1
ATOM 1180 O O . PRO A 1 145 ? 6.095 6.345 -11.302 1.00 41.59 145 PRO A O 1
ATOM 1183 N N . SER A 1 146 ? 7.205 8.184 -11.981 1.00 40.38 146 SER A N 1
ATOM 1184 C CA . SER A 1 146 ? 7.694 7.593 -13.236 1.00 40.38 146 SER A CA 1
ATOM 1185 C C . SER A 1 146 ? 8.904 6.677 -13.066 1.00 40.38 146 SER A C 1
ATOM 1187 O O . SER A 1 146 ? 9.190 5.903 -13.973 1.00 40.38 146 SER A O 1
ATOM 1189 N N . PHE A 1 147 ? 9.595 6.730 -11.921 1.00 39.38 147 PHE A N 1
ATOM 1190 C CA . PHE A 1 147 ? 10.622 5.741 -11.558 1.00 39.38 147 PHE A CA 1
ATOM 1191 C C . PHE A 1 147 ? 10.017 4.406 -11.122 1.00 39.38 147 PHE A C 1
ATOM 1193 O O . PHE A 1 147 ? 10.717 3.400 -11.014 1.00 39.38 147 PHE A O 1
ATOM 1200 N N . TYR A 1 148 ? 8.713 4.381 -10.858 1.00 49.97 148 TYR A N 1
ATOM 1201 C CA . TYR A 1 148 ? 8.003 3.147 -10.614 1.00 49.97 148 TYR A CA 1
ATOM 1202 C C . TYR A 1 148 ? 7.507 2.592 -11.938 1.00 49.97 148 TYR A C 1
ATOM 1204 O O . TYR A 1 148 ? 6.858 3.284 -12.725 1.00 49.97 148 TYR A O 1
ATOM 1212 N N . HIS A 1 149 ? 7.709 1.289 -12.127 1.00 52.72 149 HIS A N 1
ATOM 1213 C CA . HIS A 1 149 ? 6.762 0.530 -12.927 1.00 52.72 149 HIS A CA 1
ATOM 1214 C C . HIS A 1 149 ? 5.357 0.933 -12.457 1.00 52.72 149 HIS A C 1
ATOM 1216 O O . HIS A 1 149 ? 5.131 1.041 -11.249 1.00 52.72 149 HIS A O 1
ATOM 1222 N N . ARG A 1 150 ? 4.419 1.176 -13.377 1.00 55.66 150 ARG A N 1
ATOM 1223 C CA . ARG A 1 150 ? 3.071 1.706 -13.079 1.00 55.66 150 ARG A CA 1
ATOM 1224 C C . ARG A 1 150 ? 2.335 0.930 -11.965 1.00 55.66 150 ARG A C 1
ATOM 1226 O O . ARG A 1 150 ? 1.419 1.479 -11.364 1.00 55.66 150 ARG A O 1
ATOM 1233 N N . TYR A 1 151 ? 2.781 -0.300 -11.681 1.00 63.88 151 TYR A N 1
ATOM 1234 C CA . TYR A 1 151 ? 2.261 -1.255 -10.695 1.00 63.88 151 TYR A CA 1
ATOM 1235 C C . TYR A 1 151 ? 3.320 -1.787 -9.703 1.00 63.88 151 TYR A C 1
ATOM 1237 O O . TYR A 1 151 ? 3.134 -2.833 -9.081 1.00 63.88 151 TYR A O 1
ATOM 1245 N N . GLY A 1 152 ? 4.453 -1.093 -9.565 1.00 61.09 152 GLY A N 1
ATOM 1246 C CA . GLY A 1 152 ? 5.573 -1.472 -8.703 1.00 61.09 152 GLY A CA 1
ATOM 1247 C C . GLY A 1 152 ? 5.247 -1.388 -7.210 1.00 61.09 152 GLY A C 1
ATOM 1248 O O . GLY A 1 152 ? 4.801 -0.349 -6.723 1.00 61.09 152 GLY A O 1
ATOM 1249 N N . LEU A 1 153 ? 5.535 -2.462 -6.464 1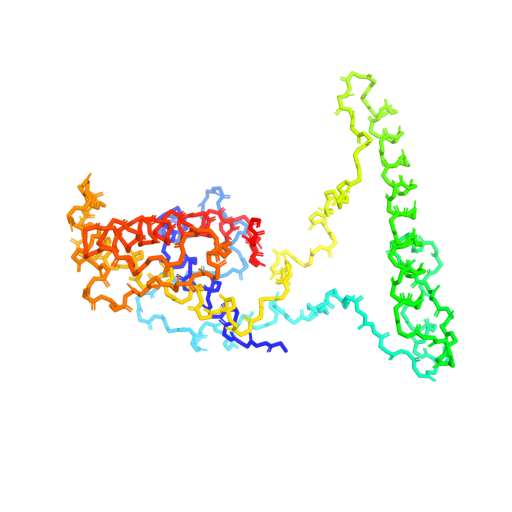.00 60.84 153 LEU A N 1
ATOM 1250 C CA . LEU A 1 153 ? 5.374 -2.511 -5.007 1.00 60.84 153 LEU A CA 1
ATOM 1251 C C . LEU A 1 153 ? 6.389 -1.597 -4.319 1.00 60.84 153 LEU A C 1
ATOM 1253 O O . LEU A 1 153 ? 7.546 -1.984 -4.153 1.00 60.84 153 LEU A O 1
ATOM 1257 N N . THR A 1 154 ? 5.986 -0.387 -3.930 1.00 57.66 154 THR A N 1
ATOM 1258 C CA . THR A 1 154 ? 6.936 0.609 -3.408 1.00 57.66 154 THR A CA 1
ATOM 1259 C C . THR A 1 154 ? 6.480 1.306 -2.125 1.00 57.66 154 THR A C 1
ATOM 1261 O O . THR A 1 154 ? 5.675 2.239 -2.171 1.00 57.66 154 THR A O 1
ATOM 1264 N N . PRO A 1 155 ? 7.065 0.929 -0.965 1.00 61.16 155 PRO A N 1
ATOM 1265 C CA . PRO A 1 155 ? 8.049 -0.152 -0.763 1.00 61.16 155 PRO A CA 1
ATOM 1266 C C . PRO A 1 155 ? 7.442 -1.552 -0.959 1.00 61.16 155 PRO A C 1
ATOM 1268 O O . PRO A 1 155 ? 6.232 -1.719 -0.853 1.00 61.16 155 PRO A O 1
ATOM 1271 N N . VAL A 1 156 ? 8.275 -2.573 -1.190 1.00 66.00 156 VAL A N 1
ATOM 1272 C CA . VAL A 1 156 ? 7.804 -3.968 -1.156 1.00 66.00 156 VAL A CA 1
ATOM 1273 C C . VAL A 1 156 ? 7.307 -4.262 0.266 1.00 66.00 156 VAL A C 1
ATOM 1275 O O . VAL A 1 156 ? 8.091 -4.099 1.205 1.00 66.00 156 VAL A O 1
ATOM 1278 N N . PRO A 1 157 ? 6.035 -4.660 0.456 1.00 70.19 157 PRO A N 1
ATOM 1279 C CA . PRO A 1 157 ? 5.496 -4.927 1.784 1.00 70.19 157 PRO A CA 1
ATOM 1280 C C . PRO A 1 157 ? 6.235 -6.101 2.425 1.00 70.19 157 PRO A C 1
ATOM 1282 O O . PRO A 1 157 ? 6.487 -7.125 1.784 1.00 70.19 157 PRO A O 1
ATOM 1285 N N . SER A 1 158 ? 6.575 -5.961 3.705 1.00 74.44 158 SER A N 1
ATOM 1286 C CA . SER A 1 158 ? 7.064 -7.077 4.509 1.00 74.44 158 SER A CA 1
ATOM 1287 C C . SER A 1 158 ? 5.952 -8.104 4.743 1.00 74.44 158 SER A C 1
ATOM 1289 O O . SER A 1 158 ? 4.769 -7.833 4.540 1.00 74.44 158 SER A O 1
ATOM 1291 N N . ARG A 1 159 ? 6.307 -9.292 5.243 1.00 73.62 159 ARG A N 1
ATOM 1292 C CA . ARG A 1 159 ? 5.310 -10.306 5.622 1.00 73.62 159 ARG A CA 1
ATOM 1293 C C . ARG A 1 159 ? 4.287 -9.765 6.629 1.00 73.62 159 ARG A C 1
ATOM 1295 O O . ARG A 1 159 ? 3.101 -10.025 6.480 1.00 73.62 159 ARG A O 1
ATOM 1302 N N . THR A 1 160 ? 4.742 -8.981 7.604 1.00 78.50 160 THR A N 1
ATOM 1303 C CA . THR A 1 160 ? 3.870 -8.353 8.603 1.00 78.50 160 THR A CA 1
ATOM 1304 C C . THR A 1 160 ? 2.947 -7.315 7.969 1.00 78.50 160 THR A C 1
ATOM 1306 O O . THR A 1 160 ? 1.781 -7.227 8.343 1.00 78.50 160 THR A O 1
ATOM 1309 N N . ASP A 1 161 ? 3.436 -6.557 6.983 1.00 80.25 161 ASP A N 1
ATOM 1310 C CA . ASP A 1 161 ? 2.606 -5.599 6.246 1.00 80.25 161 ASP A CA 1
ATOM 1311 C C . ASP A 1 161 ? 1.496 -6.311 5.467 1.00 80.25 161 ASP A C 1
ATOM 1313 O O . ASP A 1 161 ? 0.356 -5.850 5.463 1.00 80.25 161 ASP A O 1
ATOM 1317 N N . LEU A 1 162 ? 1.806 -7.461 4.860 1.00 84.62 162 LEU A N 1
ATOM 1318 C CA . LEU A 1 162 ? 0.826 -8.298 4.165 1.00 84.62 162 LEU A CA 1
ATOM 1319 C C . LEU A 1 162 ? -0.244 -8.839 5.113 1.00 84.62 162 LEU A C 1
ATOM 1321 O O . LEU A 1 162 ? -1.426 -8.744 4.800 1.00 84.62 162 LEU A O 1
ATOM 1325 N N . ASP A 1 163 ? 0.148 -9.325 6.291 1.00 85.12 163 ASP A N 1
ATOM 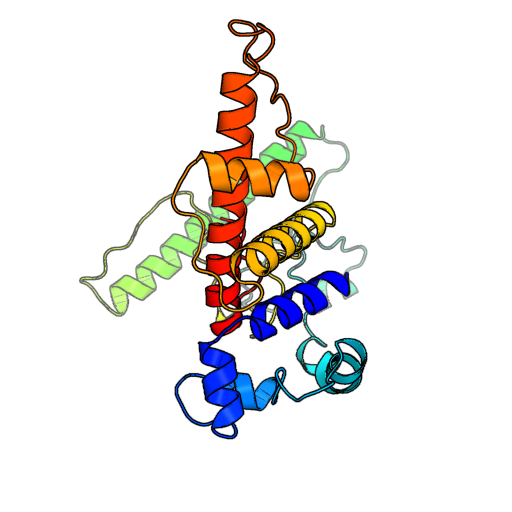1326 C CA . ASP A 1 163 ? -0.804 -9.803 7.300 1.00 85.12 163 ASP A CA 1
ATOM 1327 C C . ASP A 1 163 ? -1.735 -8.662 7.768 1.00 85.12 163 ASP A C 1
ATOM 1329 O O . ASP A 1 163 ? -2.931 -8.859 8.004 1.00 85.12 163 ASP A O 1
ATOM 1333 N N . VAL A 1 164 ? -1.210 -7.434 7.864 1.00 88.00 164 VAL A N 1
ATOM 1334 C CA . VAL A 1 164 ? -2.004 -6.239 8.184 1.00 88.00 164 VAL A CA 1
ATOM 1335 C C . VAL A 1 164 ? -2.948 -5.860 7.040 1.00 88.00 164 VAL A C 1
ATOM 1337 O O . VAL A 1 164 ? -4.102 -5.529 7.312 1.00 88.00 164 VAL A O 1
ATOM 1340 N N . LEU A 1 165 ? -2.497 -5.911 5.785 1.00 91.31 165 LEU A N 1
ATOM 1341 C CA . LEU A 1 165 ? -3.319 -5.640 4.600 1.00 91.31 165 LEU A CA 1
ATOM 1342 C C . LEU A 1 165 ? -4.472 -6.647 4.478 1.00 91.31 165 LEU A C 1
ATOM 1344 O O . LEU A 1 165 ? -5.625 -6.255 4.321 1.00 91.31 165 LEU A O 1
ATOM 1348 N N . GLU A 1 166 ? -4.192 -7.938 4.646 1.00 93.12 166 GLU A N 1
ATOM 1349 C CA . GLU A 1 166 ? -5.220 -8.983 4.674 1.00 93.12 166 GLU A CA 1
ATOM 1350 C C . GLU A 1 166 ? -6.247 -8.703 5.785 1.00 93.12 166 GLU A C 1
ATOM 1352 O O . GLU A 1 166 ? -7.452 -8.683 5.529 1.00 93.12 166 GLU A O 1
ATOM 1357 N N . ARG A 1 167 ? -5.792 -8.347 6.996 1.00 93.69 167 ARG A N 1
ATOM 1358 C CA . ARG A 1 167 ? -6.692 -7.990 8.104 1.00 93.69 167 ARG A CA 1
ATOM 1359 C C . ARG A 1 167 ? -7.513 -6.726 7.833 1.00 93.69 167 ARG A C 1
ATOM 1361 O O . ARG A 1 167 ? -8.679 -6.652 8.218 1.00 93.69 167 ARG A O 1
ATOM 1368 N N . MET A 1 168 ? -6.925 -5.713 7.200 1.00 94.81 168 MET A N 1
ATOM 1369 C CA . MET A 1 168 ? -7.639 -4.503 6.783 1.00 94.81 168 MET A CA 1
ATOM 1370 C C . MET A 1 168 ? -8.762 -4.841 5.800 1.00 94.81 168 MET A C 1
ATOM 1372 O O . MET A 1 168 ? -9.869 -4.313 5.927 1.00 94.81 168 MET A O 1
ATOM 1376 N N . LEU A 1 169 ? -8.486 -5.736 4.850 1.00 94.12 169 LEU A N 1
ATOM 1377 C CA . LEU A 1 169 ? -9.460 -6.193 3.871 1.00 94.12 169 LEU A CA 1
ATOM 1378 C C . LEU A 1 169 ? -10.591 -7.008 4.512 1.00 94.12 169 LEU A C 1
ATOM 1380 O O . LEU A 1 169 ? -11.754 -6.755 4.221 1.00 94.12 169 LEU A O 1
ATOM 1384 N N . GLU A 1 170 ? -10.274 -7.907 5.450 1.00 95.00 170 GLU A N 1
ATOM 1385 C CA . GLU A 1 170 ? -11.272 -8.663 6.224 1.00 95.00 170 GLU A CA 1
ATOM 1386 C C . GLU A 1 170 ? -12.249 -7.736 6.961 1.00 95.00 170 GLU A C 1
ATOM 1388 O O . GLU A 1 170 ? -13.463 -7.944 6.930 1.00 95.00 170 GLU A O 1
ATOM 1393 N N . VAL A 1 171 ? -11.732 -6.682 7.605 1.00 95.12 171 VAL A N 1
ATOM 1394 C CA . VAL A 1 171 ? -12.564 -5.670 8.276 1.00 95.12 171 VAL A CA 1
ATOM 1395 C C . VAL A 1 171 ? -13.436 -4.928 7.270 1.00 95.12 171 VAL A C 1
ATOM 1397 O O . VAL A 1 171 ? -14.623 -4.720 7.530 1.00 95.12 171 VAL A O 1
ATOM 1400 N N . TYR A 1 172 ? -12.860 -4.517 6.138 1.00 95.06 172 TYR A N 1
ATOM 1401 C CA . TYR A 1 172 ? -13.581 -3.820 5.076 1.00 95.06 172 TYR A CA 1
ATOM 1402 C C . TYR A 1 172 ? -14.753 -4.653 4.550 1.00 95.06 172 TYR A C 1
ATOM 1404 O O . TYR A 1 172 ? -15.893 -4.179 4.550 1.00 95.06 172 TYR A O 1
ATOM 1412 N N . ASP A 1 173 ? -14.485 -5.910 4.206 1.00 93.69 173 ASP A N 1
ATOM 1413 C CA . ASP A 1 173 ? -15.482 -6.849 3.707 1.00 93.69 173 ASP A CA 1
ATOM 1414 C C . ASP A 1 173 ? -16.560 -7.111 4.747 1.00 93.69 173 ASP A C 1
ATOM 1416 O O . ASP A 1 173 ? -17.741 -7.074 4.418 1.00 93.69 173 ASP A O 1
ATOM 1420 N N . PHE A 1 174 ? -16.193 -7.305 6.016 1.00 92.75 174 PHE A N 1
ATOM 1421 C CA . PHE A 1 174 ? -17.175 -7.511 7.078 1.00 92.75 174 PHE A CA 1
ATOM 1422 C C . PHE A 1 174 ? -18.108 -6.304 7.250 1.00 92.75 174 PHE A C 1
ATOM 1424 O O . PHE A 1 174 ? -19.316 -6.474 7.432 1.00 92.75 174 PHE A O 1
ATOM 1431 N N . CYS A 1 175 ? -17.566 -5.084 7.170 1.00 91.00 175 CYS A N 1
ATOM 1432 C CA . CYS A 1 175 ? -18.341 -3.852 7.323 1.00 91.00 175 CYS A CA 1
ATOM 1433 C C . CYS A 1 175 ? -19.332 -3.623 6.176 1.00 91.00 175 CYS A C 1
ATOM 1435 O O . CYS A 1 175 ? -20.390 -3.039 6.407 1.00 91.00 175 CYS A O 1
ATOM 1437 N N . LEU A 1 176 ? -18.992 -4.048 4.956 1.00 88.69 176 LEU A N 1
ATOM 1438 C CA . LEU A 1 176 ? -19.792 -3.789 3.752 1.00 88.69 176 LEU A CA 1
ATOM 1439 C C . LEU A 1 176 ? -20.516 -5.025 3.203 1.00 88.69 176 LEU A C 1
ATOM 1441 O O . LEU A 1 176 ? -21.279 -4.910 2.241 1.00 88.69 176 LEU A O 1
ATOM 1445 N N . LYS A 1 177 ? -20.326 -6.195 3.824 1.00 76.62 177 LYS A N 1
ATOM 1446 C CA . LYS A 1 177 ? -20.991 -7.446 3.447 1.00 76.62 177 LYS A CA 1
ATOM 1447 C C . LYS A 1 177 ? -22.500 -7.240 3.317 1.00 76.62 177 LYS A C 1
ATOM 1449 O O . LYS A 1 177 ? -23.114 -6.588 4.158 1.00 76.62 177 LYS A O 1
ATOM 1454 N N . ASP A 1 178 ? -23.094 -7.810 2.272 1.00 70.00 178 ASP A N 1
ATOM 1455 C CA . ASP A 1 178 ? -24.539 -7.770 2.000 1.00 70.00 178 ASP A CA 1
ATOM 1456 C C . ASP A 1 178 ? -25.127 -6.348 1.844 1.00 70.00 178 ASP A C 1
ATOM 1458 O O . ASP A 1 178 ? -26.316 -6.132 2.078 1.00 70.00 178 ASP A O 1
ATOM 1462 N N . GLY A 1 179 ? -24.310 -5.355 1.464 1.00 67.81 179 GLY A N 1
ATOM 1463 C CA . GLY A 1 179 ? -24.763 -3.972 1.256 1.00 67.81 179 GLY A CA 1
ATOM 1464 C C . GLY A 1 179 ? -25.009 -3.195 2.554 1.00 67.81 179 GLY A C 1
ATOM 1465 O O . GLY A 1 179 ? -25.772 -2.224 2.570 1.00 67.81 179 GLY A O 1
ATOM 1466 N N . ARG A 1 180 ? -24.388 -3.624 3.660 1.00 76.75 180 ARG A N 1
ATOM 1467 C CA . ARG A 1 180 ? -24.466 -2.942 4.957 1.00 76.75 180 ARG A CA 1
ATOM 1468 C C . ARG A 1 180 ? -23.862 -1.540 4.897 1.00 76.75 180 ARG A C 1
ATOM 1470 O O . ARG A 1 180 ? -22.940 -1.251 4.138 1.00 76.75 180 ARG A O 1
ATOM 1477 N N . LYS A 1 181 ? -24.382 -0.661 5.755 1.00 80.62 181 LYS A N 1
ATOM 1478 C CA . LYS A 1 181 ? -23.762 0.638 6.027 1.00 80.62 181 LYS A CA 1
ATOM 1479 C C . LYS A 1 181 ? -22.578 0.449 6.977 1.00 80.62 181 LYS A C 1
ATOM 1481 O O . LYS A 1 181 ? -22.650 -0.420 7.846 1.00 80.62 181 LYS A O 1
ATOM 1486 N N . PRO A 1 182 ? -21.527 1.279 6.855 1.00 84.50 182 PRO A N 1
ATOM 1487 C CA . PRO A 1 182 ? -20.415 1.232 7.786 1.00 84.50 182 PRO A CA 1
ATOM 1488 C C . PRO A 1 182 ? -20.899 1.490 9.224 1.00 84.50 182 PRO A C 1
ATOM 1490 O O . PRO A 1 182 ? -21.825 2.288 9.418 1.00 84.50 182 PRO A O 1
ATOM 1493 N N . PRO A 1 183 ? -20.266 0.858 10.226 1.00 89.88 183 PRO A N 1
ATOM 1494 C CA . PRO A 1 183 ? -20.624 1.030 11.627 1.00 89.88 183 PRO A CA 1
ATOM 1495 C C . PRO A 1 183 ? -20.566 2.496 12.064 1.00 89.88 183 PRO A C 1
ATOM 1497 O O . PRO A 1 183 ? -19.641 3.244 11.726 1.00 89.88 183 PRO A O 1
ATOM 1500 N N . SER A 1 184 ? -21.558 2.907 12.844 1.00 87.69 184 SER A N 1
ATOM 1501 C CA . SER A 1 184 ? -21.769 4.299 13.247 1.00 87.69 184 SER A CA 1
ATOM 1502 C C . SER A 1 184 ? -21.382 4.558 14.700 1.00 87.69 184 SER A C 1
ATOM 1504 O O . SER A 1 184 ? -20.987 5.670 15.054 1.00 87.69 184 SER A O 1
ATOM 1506 N N . SER A 1 185 ? -21.443 3.525 15.538 1.00 91.69 185 SER A N 1
ATOM 1507 C CA . SER A 1 185 ? -21.163 3.608 16.963 1.00 91.69 185 SER A CA 1
ATOM 1508 C C . SER A 1 185 ? -19.898 2.844 17.339 1.00 91.69 185 SER A C 1
ATOM 1510 O O . SER A 1 185 ? -19.493 1.871 16.706 1.00 91.69 185 SER A O 1
ATOM 1512 N N . LYS A 1 186 ? -19.270 3.275 18.431 1.00 92.69 186 LYS A N 1
ATOM 1513 C CA . LYS A 1 186 ? -18.100 2.605 19.011 1.00 92.69 186 LYS A CA 1
ATOM 1514 C C . LYS A 1 186 ? -18.398 1.161 19.434 1.00 92.69 186 LYS A C 1
ATOM 1516 O O . LYS A 1 186 ? -17.504 0.322 19.388 1.00 92.69 186 LYS A O 1
ATOM 1521 N N . LEU A 1 187 ? -19.643 0.890 19.830 1.00 91.88 187 LEU A N 1
ATOM 1522 C CA . LEU A 1 187 ? -20.111 -0.444 20.192 1.00 91.88 187 LEU A CA 1
ATOM 1523 C C . LEU A 1 187 ? -20.040 -1.395 18.995 1.00 91.88 187 LEU A C 1
ATOM 1525 O O . LEU A 1 187 ? -19.400 -2.433 19.094 1.00 91.88 187 LEU A O 1
ATOM 1529 N N . GLU A 1 188 ? -20.600 -0.996 17.855 1.00 93.25 188 GLU A N 1
ATOM 1530 C CA . GLU A 1 188 ? -20.578 -1.807 16.632 1.00 93.25 188 GLU A CA 1
ATOM 1531 C C . GLU A 1 188 ? -19.137 -2.064 16.155 1.00 93.25 188 GLU A C 1
ATOM 1533 O O . GLU A 1 188 ? -18.789 -3.178 15.774 1.00 93.25 188 GLU A O 1
ATOM 1538 N N . TRP A 1 189 ? -18.256 -1.057 16.235 1.00 94.94 189 TRP A N 1
ATOM 1539 C CA . TRP A 1 189 ? -16.832 -1.238 15.920 1.00 94.94 189 TRP A CA 1
ATOM 1540 C C . TRP A 1 189 ? -16.144 -2.251 16.839 1.00 94.94 189 TRP A C 1
ATOM 1542 O O . TRP A 1 189 ? -15.284 -3.007 16.387 1.00 94.94 189 TRP A O 1
ATOM 1552 N N . PHE A 1 190 ? -16.507 -2.271 18.121 1.00 93.56 190 PHE A N 1
ATOM 1553 C CA . PHE A 1 190 ? -15.995 -3.255 19.065 1.00 93.56 190 PHE A CA 1
ATOM 1554 C C . PHE A 1 190 ? -16.546 -4.658 18.796 1.00 93.56 190 PHE A C 1
ATOM 1556 O O . PHE A 1 190 ? -15.775 -5.606 18.816 1.00 93.56 190 PHE A O 1
ATOM 1563 N N . GLU A 1 191 ? -17.835 -4.800 18.494 1.00 92.94 191 GLU A N 1
ATOM 1564 C CA . GLU A 1 191 ? -18.443 -6.100 18.172 1.00 92.94 191 GLU A CA 1
ATOM 1565 C C . GLU A 1 191 ? -17.766 -6.748 16.956 1.00 92.94 191 GLU A C 1
ATOM 1567 O O . GLU A 1 191 ? -17.490 -7.948 16.951 1.00 92.94 191 GLU A O 1
ATOM 1572 N N . ILE A 1 192 ? -17.399 -5.942 15.955 1.00 93.25 192 ILE A N 1
ATOM 1573 C CA . ILE A 1 192 ? -16.589 -6.395 14.815 1.00 93.25 192 ILE A CA 1
ATOM 1574 C C . ILE A 1 192 ? -15.186 -6.801 15.269 1.00 93.25 192 ILE A C 1
ATOM 1576 O O . ILE A 1 192 ? -14.675 -7.839 14.847 1.00 93.25 192 ILE A O 1
ATOM 1580 N N . ALA A 1 193 ? -14.562 -6.006 16.141 1.00 93.94 193 ALA A N 1
ATOM 1581 C CA . ALA A 1 193 ? -13.258 -6.328 16.711 1.00 93.94 193 ALA A CA 1
ATOM 1582 C C . ALA A 1 193 ? -13.272 -7.648 17.497 1.00 93.94 193 ALA A C 1
ATOM 1584 O O . ALA A 1 193 ? -12.280 -8.378 17.484 1.00 93.94 193 ALA A O 1
ATOM 1585 N N . GLU A 1 194 ? -14.366 -7.955 18.197 1.00 93.62 194 GLU A N 1
ATOM 1586 C CA . GLU A 1 194 ? -14.572 -9.228 18.890 1.00 93.62 194 GLU A CA 1
ATOM 1587 C C . GLU A 1 194 ? -14.742 -10.375 17.912 1.00 93.62 194 GLU A C 1
ATOM 1589 O O . GLU A 1 194 ? -14.005 -11.355 17.998 1.00 93.62 194 GLU A O 1
ATOM 1594 N N . TYR A 1 195 ? -15.640 -10.216 16.944 1.00 93.38 195 TYR A N 1
ATOM 1595 C CA . TYR A 1 195 ? -15.915 -11.241 15.948 1.00 93.38 195 TYR A CA 1
ATOM 1596 C C . TYR A 1 195 ? -14.669 -11.616 15.128 1.00 93.38 195 TYR A C 1
ATOM 1598 O O . TYR A 1 195 ? -14.408 -12.794 14.899 1.00 93.38 195 TYR A O 1
ATOM 1606 N N . LEU A 1 196 ? -13.871 -10.624 14.718 1.00 93.75 196 LEU A N 1
ATOM 1607 C CA . LEU A 1 196 ? -12.650 -10.818 13.923 1.00 93.75 196 LEU A CA 1
ATOM 1608 C C . LEU A 1 196 ? -11.390 -11.065 14.773 1.00 93.75 196 LEU A C 1
ATOM 1610 O O . LEU A 1 196 ? -10.283 -11.126 14.231 1.00 93.75 196 LEU A O 1
ATOM 1614 N N . GLY A 1 197 ? -11.515 -11.150 16.102 1.00 93.31 197 GLY A N 1
ATOM 1615 C CA . GLY A 1 197 ? -10.378 -11.380 16.999 1.00 93.31 197 GLY A CA 1
ATOM 1616 C C . GLY A 1 197 ? -9.284 -10.307 16.899 1.00 93.31 197 GLY A C 1
ATOM 1617 O O . GLY A 1 197 ? -8.093 -10.615 16.952 1.00 93.31 197 GLY A O 1
ATOM 1618 N N . ILE A 1 198 ? -9.658 -9.042 16.695 1.00 90.81 198 ILE A N 1
ATOM 1619 C CA . ILE A 1 198 ? -8.716 -7.921 16.607 1.00 90.81 198 ILE A CA 1
ATOM 1620 C C . ILE A 1 198 ? -8.274 -7.540 18.014 1.00 90.81 198 ILE A C 1
ATOM 1622 O O . ILE A 1 198 ? -9.038 -6.952 18.780 1.00 90.81 198 ILE A O 1
ATOM 1626 N N . MET A 1 199 ? -7.020 -7.846 18.328 1.00 86.44 199 MET A N 1
ATOM 1627 C CA . MET A 1 199 ? -6.397 -7.531 19.611 1.00 86.44 199 MET A CA 1
ATOM 1628 C C . MET A 1 199 ? -5.619 -6.219 19.538 1.00 86.44 199 MET A C 1
ATOM 1630 O O . MET A 1 199 ? -5.112 -5.836 18.477 1.00 86.44 199 MET A O 1
ATOM 1634 N N . VAL A 1 200 ? -5.492 -5.533 20.671 1.00 81.00 200 VAL A N 1
ATOM 1635 C CA . VAL A 1 200 ? -4.571 -4.403 20.822 1.00 81.00 200 VAL A CA 1
ATOM 1636 C C . VAL A 1 200 ? -3.367 -4.892 21.609 1.00 81.00 200 VAL A C 1
ATOM 1638 O O . VAL A 1 200 ? -3.511 -5.517 22.65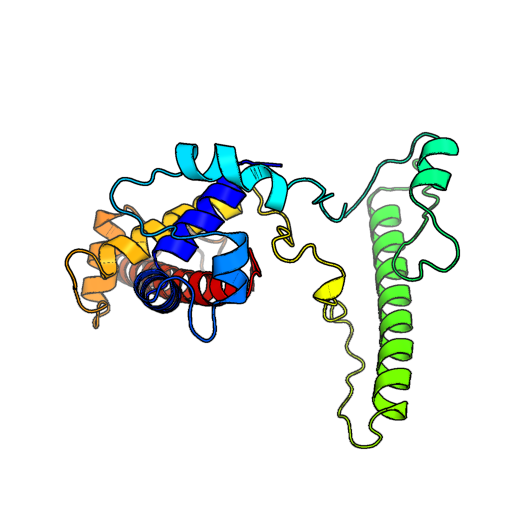6 1.00 81.00 200 VAL A O 1
ATOM 1641 N N . GLU A 1 201 ? -2.177 -4.670 21.062 1.00 68.38 201 GLU A N 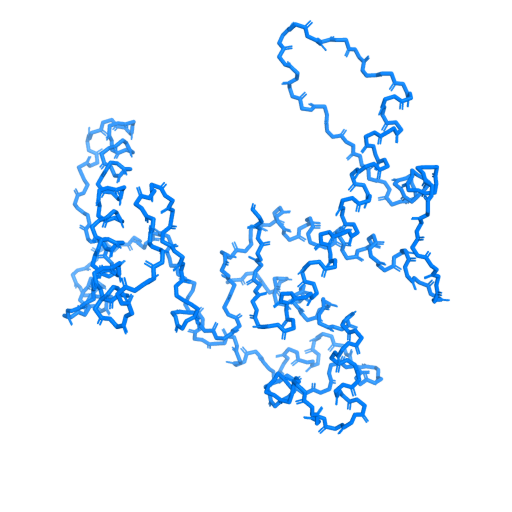1
ATOM 1642 C CA . GLU A 1 201 ? -0.948 -4.986 21.775 1.00 68.38 201 GLU A CA 1
ATOM 1643 C C . GLU A 1 201 ? -0.765 -3.978 22.900 1.00 68.38 201 GLU A C 1
ATOM 1645 O O . GLU A 1 201 ? -0.933 -2.773 22.697 1.00 68.38 201 GLU A O 1
ATOM 1650 N N . GLN A 1 202 ? -0.371 -4.461 24.076 1.00 59.78 202 GLN A N 1
ATOM 1651 C CA . GLN A 1 202 ? 0.112 -3.578 25.123 1.00 59.78 202 GLN A CA 1
ATOM 1652 C C . GLN A 1 202 ? 1.472 -3.046 24.681 1.00 59.78 202 GLN A C 1
ATOM 1654 O O . GLN A 1 202 ? 2.512 -3.632 24.976 1.00 59.78 202 GLN A O 1
ATOM 1659 N N . THR A 1 203 ? 1.481 -1.952 23.918 1.00 50.56 203 THR A N 1
ATOM 1660 C CA . THR A 1 203 ? 2.721 -1.219 23.656 1.00 50.56 203 THR A CA 1
ATOM 1661 C C . THR A 1 203 ? 3.380 -0.932 24.995 1.00 50.56 203 THR A C 1
ATOM 1663 O O . THR A 1 203 ? 2.673 -0.590 25.945 1.00 50.56 203 THR A O 1
ATOM 1666 N N . ALA A 1 204 ? 4.705 -1.075 25.075 1.00 44.81 204 ALA A N 1
ATOM 1667 C CA . ALA A 1 204 ? 5.478 -0.778 26.272 1.00 44.81 204 ALA A CA 1
ATOM 1668 C C . ALA A 1 204 ? 5.204 0.668 26.716 1.00 44.81 204 ALA A C 1
ATOM 1670 O O . ALA A 1 204 ? 5.858 1.610 26.265 1.00 44.81 204 ALA A O 1
ATOM 1671 N N . ARG A 1 205 ? 4.193 0.845 27.575 1.00 51.47 205 ARG A N 1
ATOM 1672 C CA . ARG A 1 205 ? 3.889 2.114 28.223 1.00 51.47 205 ARG A CA 1
ATOM 1673 C C . ARG A 1 205 ? 5.182 2.545 28.910 1.00 51.47 205 ARG A C 1
ATOM 1675 O O . ARG A 1 205 ? 5.867 1.727 29.533 1.00 51.47 205 ARG A O 1
ATOM 1682 N N . THR A 1 206 ? 5.555 3.816 28.771 1.00 48.22 206 THR A N 1
ATOM 1683 C CA . THR A 1 206 ? 6.623 4.417 29.579 1.00 48.22 206 THR A CA 1
ATOM 1684 C C . THR A 1 206 ? 6.450 3.965 31.028 1.00 48.22 206 THR A C 1
ATOM 1686 O O . THR A 1 206 ? 5.321 3.950 31.511 1.00 48.22 206 THR A O 1
ATOM 1689 N N . LYS A 1 207 ? 7.542 3.599 31.723 1.00 48.97 207 LYS A N 1
ATOM 1690 C CA . LYS A 1 207 ? 7.569 3.005 33.087 1.00 48.97 207 LYS A CA 1
ATOM 1691 C C . LYS A 1 207 ? 6.668 3.679 34.148 1.00 48.97 207 LYS A C 1
ATOM 1693 O O . LYS A 1 207 ? 6.520 3.142 35.238 1.00 48.97 207 LYS A O 1
ATOM 1698 N N . LYS A 1 208 ? 6.100 4.848 33.848 1.00 46.22 208 LYS A N 1
ATOM 1699 C CA . LYS A 1 208 ? 5.184 5.634 34.671 1.00 46.22 208 LYS A CA 1
ATOM 1700 C C . LYS A 1 208 ? 3.712 5.172 34.626 1.00 46.22 208 LYS A C 1
ATOM 1702 O O . LYS A 1 208 ? 3.020 5.417 35.603 1.00 46.22 208 LYS A O 1
ATOM 1707 N N . ASP A 1 209 ? 3.275 4.454 33.582 1.00 52.25 209 ASP A N 1
ATOM 1708 C CA . ASP A 1 209 ? 1.856 4.093 33.347 1.00 52.25 209 ASP A CA 1
ATOM 1709 C C . ASP A 1 209 ? 1.609 2.572 33.261 1.00 52.25 209 ASP A C 1
ATOM 1711 O O . ASP A 1 209 ? 0.668 2.107 32.614 1.00 52.25 209 ASP A O 1
ATOM 1715 N N . ALA A 1 210 ? 2.460 1.768 33.906 1.00 53.41 210 ALA A N 1
ATOM 1716 C CA . ALA A 1 210 ? 2.410 0.300 33.898 1.00 53.41 210 ALA A CA 1
ATOM 1717 C C . ALA A 1 210 ? 1.253 -0.300 34.737 1.00 53.41 210 ALA A C 1
ATOM 1719 O O . ALA A 1 210 ? 1.412 -1.336 35.380 1.00 53.41 210 ALA A O 1
ATOM 1720 N N . GLY A 1 211 ? 0.093 0.360 34.762 1.00 62.69 211 GLY A N 1
ATOM 1721 C CA . GLY A 1 211 ? -1.155 -0.236 35.230 1.00 62.69 211 GLY A CA 1
ATOM 1722 C C . GLY A 1 211 ? -1.763 -1.109 34.133 1.00 62.69 211 GLY A C 1
ATOM 1723 O O . GLY A 1 211 ? -1.720 -0.740 32.957 1.00 62.69 211 GLY A O 1
ATOM 1724 N N . ALA A 1 212 ? -2.324 -2.260 34.513 1.00 63.94 212 ALA A N 1
ATOM 1725 C CA . ALA A 1 212 ? -3.111 -3.086 33.603 1.00 63.94 212 ALA A CA 1
ATOM 1726 C C . ALA A 1 212 ? -4.246 -2.245 32.995 1.00 63.94 212 ALA A C 1
ATOM 1728 O O . ALA A 1 212 ? -4.943 -1.532 33.717 1.00 63.94 212 ALA A O 1
ATOM 1729 N N . MET A 1 213 ? -4.398 -2.310 31.673 1.00 70.62 213 MET A N 1
ATOM 1730 C CA . MET A 1 213 ? -5.468 -1.622 30.953 1.00 70.62 213 MET A CA 1
ATOM 1731 C C . MET A 1 213 ? -6.833 -2.093 31.467 1.00 70.62 213 MET A C 1
ATOM 1733 O O . MET A 1 213 ? -7.041 -3.294 31.656 1.00 70.62 213 MET A O 1
ATOM 1737 N N . SER A 1 214 ? -7.754 -1.161 31.717 1.00 83.69 214 SER A N 1
ATOM 1738 C CA . SER A 1 214 ? -9.107 -1.542 32.133 1.00 83.69 214 SER A CA 1
ATOM 1739 C C . SER A 1 214 ? -9.871 -2.190 30.971 1.00 83.69 214 SER A C 1
ATOM 1741 O O . SER A 1 214 ? -9.593 -1.920 29.802 1.00 83.69 214 SER A O 1
ATOM 1743 N N . ALA A 1 215 ? -10.882 -3.010 31.272 1.00 83.44 215 ALA A N 1
ATOM 1744 C CA . ALA A 1 215 ? -11.710 -3.639 30.237 1.00 83.44 215 ALA A CA 1
ATOM 1745 C C . ALA A 1 215 ? -12.416 -2.606 29.329 1.00 83.44 215 ALA A C 1
ATOM 1747 O O . ALA A 1 215 ? -12.640 -2.855 28.145 1.00 83.44 215 ALA A O 1
ATOM 1748 N N . GLU A 1 216 ? -12.749 -1.426 29.863 1.00 85.31 216 GLU A N 1
ATOM 1749 C CA . GLU A 1 216 ? -13.377 -0.344 29.098 1.00 85.31 216 GLU A CA 1
ATOM 1750 C C . GLU A 1 216 ? -12.382 0.375 28.169 1.00 85.31 216 GLU A C 1
ATOM 1752 O O . GLU A 1 216 ? -12.722 0.729 27.032 1.00 85.31 216 GLU A O 1
ATOM 1757 N N . GLU A 1 217 ? -11.136 0.543 28.615 1.00 86.00 217 GLU A N 1
ATOM 1758 C CA . GLU A 1 217 ? -10.036 1.047 27.786 1.00 86.00 217 GLU A CA 1
ATOM 1759 C C . GLU A 1 217 ? -9.710 0.065 26.657 1.00 86.00 217 GLU A C 1
ATOM 1761 O O . GLU A 1 217 ? -9.646 0.472 25.499 1.00 86.00 217 GLU A O 1
ATOM 1766 N N . GLU A 1 218 ? -9.618 -1.235 26.951 1.00 87.12 218 GLU A N 1
ATOM 1767 C CA . GLU A 1 218 ? -9.368 -2.262 25.935 1.00 87.12 218 GLU A CA 1
ATOM 1768 C C . GLU A 1 218 ? -10.463 -2.261 24.863 1.00 87.12 218 GLU A C 1
ATOM 1770 O O . GLU A 1 218 ? -10.185 -2.226 23.660 1.00 87.12 218 GLU A O 1
ATOM 1775 N N . ARG A 1 219 ? -11.728 -2.235 25.299 1.00 89.75 219 ARG A N 1
ATOM 1776 C CA . ARG A 1 219 ? -12.889 -2.134 24.409 1.00 89.75 219 ARG A CA 1
ATOM 1777 C C . ARG A 1 219 ? -12.778 -0.928 23.482 1.00 89.75 219 ARG A C 1
ATOM 1779 O O . ARG A 1 219 ? -13.064 -1.012 22.287 1.00 89.75 219 ARG A O 1
ATOM 1786 N N . THR A 1 220 ? -12.352 0.198 24.046 1.00 91.06 220 THR A N 1
ATOM 1787 C CA . THR A 1 220 ? -12.162 1.453 23.326 1.00 91.06 220 THR A CA 1
ATOM 1788 C C . THR A 1 220 ? -11.069 1.355 22.276 1.00 91.06 220 THR A C 1
ATOM 1790 O O . THR A 1 220 ? -11.302 1.713 21.122 1.00 91.06 220 THR A O 1
ATOM 1793 N N . GLU A 1 221 ? -9.899 0.855 22.652 1.00 90.44 221 GLU A N 1
ATOM 1794 C CA . GLU A 1 221 ? -8.761 0.755 21.745 1.00 90.44 221 GLU A CA 1
ATOM 1795 C C . GLU A 1 221 ? -9.022 -0.246 20.612 1.00 90.44 221 GLU A C 1
ATOM 1797 O O . GLU A 1 221 ? -8.665 0.016 19.461 1.00 90.44 221 GLU A O 1
ATOM 1802 N N . ARG A 1 222 ? -9.703 -1.365 20.899 1.00 93.12 222 ARG A N 1
ATOM 1803 C CA . ARG A 1 222 ? -10.092 -2.365 19.889 1.00 93.12 222 ARG A CA 1
ATOM 1804 C C . ARG A 1 222 ? -11.074 -1.794 18.867 1.00 93.12 222 ARG A C 1
ATOM 1806 O O . ARG A 1 222 ? -10.896 -2.011 17.664 1.00 93.12 222 ARG A O 1
ATOM 1813 N N . ALA A 1 223 ? -12.059 -1.018 19.322 1.00 93.69 223 ALA A N 1
ATOM 1814 C CA . ALA A 1 223 ? -12.984 -0.310 18.439 1.00 93.69 223 ALA A CA 1
ATOM 1815 C C . ALA A 1 223 ? -12.243 0.679 17.521 1.00 93.69 223 ALA A C 1
ATOM 1817 O O . ALA A 1 223 ? -12.424 0.653 16.303 1.00 93.69 223 ALA A O 1
ATOM 1818 N N . GLU A 1 224 ? -11.353 1.506 18.078 1.00 93.69 224 GLU A N 1
ATOM 1819 C CA . GLU A 1 224 ? -10.579 2.483 17.299 1.00 93.69 224 GLU A CA 1
ATOM 1820 C C . GLU A 1 224 ? -9.589 1.817 16.330 1.00 93.69 224 GLU A C 1
ATOM 1822 O O . GLU A 1 224 ? -9.419 2.277 15.199 1.00 93.69 224 GLU A O 1
ATOM 1827 N N . LYS A 1 225 ? -8.962 0.699 16.722 1.00 93.25 225 LYS A N 1
ATOM 1828 C CA . LYS A 1 225 ? -8.097 -0.099 15.837 1.00 93.25 225 LYS A CA 1
ATOM 1829 C C . LYS A 1 225 ? -8.866 -0.652 14.641 1.00 93.25 225 LYS A C 1
ATOM 1831 O O . LYS A 1 225 ? -8.396 -0.529 13.513 1.00 93.25 225 LYS A O 1
ATOM 1836 N N . THR A 1 226 ? -10.056 -1.188 14.875 1.00 95.31 226 THR A N 1
ATOM 1837 C CA . THR A 1 226 ? -10.913 -1.747 13.821 1.00 95.31 226 THR A CA 1
ATOM 1838 C C . THR A 1 226 ? -11.416 -0.659 12.876 1.00 95.31 226 THR A C 1
ATOM 1840 O O . THR A 1 226 ? -11.294 -0.783 11.659 1.00 95.31 226 THR A O 1
ATOM 1843 N N . LYS A 1 227 ? -11.879 0.470 13.423 1.00 94.88 227 LYS A N 1
ATOM 1844 C CA . LYS A 1 227 ? -12.266 1.648 12.636 1.00 94.88 227 LYS A CA 1
ATOM 1845 C C . LYS A 1 227 ? -11.111 2.178 11.782 1.00 94.88 227 LYS A C 1
ATOM 1847 O O . LYS A 1 227 ? -11.312 2.565 10.630 1.00 94.88 227 LYS A O 1
ATOM 1852 N N . ARG A 1 228 ? -9.891 2.187 12.329 1.00 94.19 228 ARG A N 1
ATOM 1853 C CA . ARG A 1 228 ? -8.683 2.555 11.585 1.00 94.19 228 ARG A CA 1
ATOM 1854 C C . ARG A 1 228 ? -8.420 1.585 10.437 1.00 94.19 228 ARG A C 1
ATOM 1856 O O . ARG A 1 228 ? -8.237 2.056 9.324 1.00 94.19 228 ARG A O 1
ATOM 1863 N N . TYR A 1 229 ? -8.466 0.274 10.676 1.00 94.62 229 TYR A N 1
ATOM 1864 C CA . TYR A 1 229 ? -8.302 -0.725 9.616 1.00 94.62 229 TYR A CA 1
ATOM 1865 C C . TYR A 1 229 ? -9.303 -0.547 8.475 1.00 94.62 229 TYR A C 1
ATOM 1867 O O . TYR A 1 229 ? -8.897 -0.559 7.317 1.00 94.62 229 TYR A O 1
ATOM 1875 N N . PHE A 1 230 ? -10.573 -0.278 8.787 1.00 95.06 230 PHE A N 1
ATOM 1876 C CA . PHE A 1 230 ? -11.579 0.029 7.770 1.00 95.06 230 PHE A CA 1
ATOM 1877 C C . PHE A 1 230 ? -11.199 1.250 6.916 1.00 95.06 230 PHE A C 1
ATOM 1879 O O . PHE A 1 230 ? -11.221 1.200 5.686 1.00 95.06 230 PHE A O 1
ATOM 1886 N N . ARG A 1 231 ? -10.820 2.359 7.562 1.00 93.12 231 ARG A N 1
ATOM 1887 C CA . ARG A 1 231 ? -10.421 3.591 6.866 1.00 93.12 231 ARG A CA 1
ATOM 1888 C C . ARG A 1 231 ? -9.153 3.389 6.035 1.00 93.12 231 ARG A C 1
ATOM 1890 O O . ARG A 1 231 ? -9.048 3.907 4.926 1.00 93.12 231 ARG A O 1
ATOM 1897 N N . ASP A 1 232 ? -8.181 2.672 6.576 1.00 91.38 232 ASP A N 1
ATOM 1898 C CA . ASP A 1 232 ? -6.910 2.439 5.906 1.00 91.38 232 ASP A CA 1
ATOM 1899 C C . ASP A 1 232 ? -7.117 1.521 4.688 1.00 91.38 232 ASP A C 1
ATOM 1901 O O . ASP A 1 232 ? -6.599 1.833 3.618 1.00 91.38 232 ASP A O 1
ATOM 1905 N N . ALA A 1 233 ? -8.002 0.518 4.772 1.00 94.06 233 ALA A N 1
ATOM 1906 C CA . ALA A 1 233 ? -8.442 -0.263 3.614 1.00 94.06 233 ALA A CA 1
ATOM 1907 C C . ALA A 1 233 ? -9.042 0.624 2.510 1.00 94.06 233 ALA A C 1
ATOM 1909 O O . ALA A 1 233 ? -8.655 0.512 1.350 1.00 94.06 233 ALA A O 1
ATOM 1910 N N . GLN A 1 234 ? -9.923 1.573 2.859 1.00 93.19 234 GLN A N 1
ATOM 1911 C CA . GLN A 1 234 ? -10.470 2.531 1.885 1.00 93.19 234 GLN A CA 1
ATOM 1912 C C . GLN A 1 234 ? -9.379 3.369 1.205 1.00 93.19 234 GLN A C 1
ATOM 1914 O O . GLN A 1 234 ? -9.488 3.700 0.023 1.00 93.19 234 GLN A O 1
ATOM 1919 N N . ASN A 1 235 ? -8.331 3.741 1.941 1.00 90.69 235 ASN A N 1
ATOM 1920 C CA . ASN A 1 235 ? -7.208 4.489 1.382 1.00 90.69 235 ASN A CA 1
ATOM 1921 C C . ASN A 1 235 ? -6.367 3.628 0.432 1.00 90.69 235 ASN A C 1
ATOM 1923 O O . ASN A 1 235 ? -5.924 4.131 -0.604 1.00 90.69 235 ASN A O 1
ATOM 1927 N N . VAL A 1 236 ? -6.182 2.344 0.749 1.00 89.62 236 VAL A N 1
ATOM 1928 C CA . VAL A 1 236 ? -5.518 1.382 -0.139 1.00 89.62 236 VAL A CA 1
ATOM 1929 C C . VAL A 1 236 ? -6.322 1.186 -1.428 1.00 89.62 236 VAL A C 1
ATOM 1931 O O . VAL A 1 236 ? -5.732 1.308 -2.498 1.00 89.62 236 VAL A O 1
ATOM 1934 N N . ILE A 1 237 ? -7.654 1.031 -1.362 1.00 92.25 237 ILE A N 1
ATOM 1935 C CA . ILE A 1 237 ? -8.535 0.960 -2.552 1.00 92.25 237 ILE A CA 1
ATOM 1936 C C . ILE A 1 237 ? -8.327 2.186 -3.459 1.00 92.25 237 ILE A C 1
ATOM 1938 O O . ILE A 1 237 ? -8.026 2.065 -4.643 1.00 92.25 237 ILE A O 1
ATOM 1942 N N . LYS A 1 238 ? -8.365 3.396 -2.889 1.00 89.50 238 LYS A N 1
ATOM 1943 C CA . LYS A 1 238 ? -8.104 4.641 -3.642 1.00 89.50 238 LYS A CA 1
ATOM 1944 C C . LYS A 1 238 ? -6.688 4.740 -4.215 1.00 89.50 238 LYS A C 1
ATOM 1946 O O . LYS A 1 238 ? -6.443 5.563 -5.098 1.00 89.50 238 LYS A O 1
ATOM 1951 N N . SER A 1 239 ? -5.737 3.998 -3.654 1.00 83.94 239 SER A N 1
ATOM 1952 C CA . SER A 1 239 ? -4.348 3.972 -4.113 1.00 83.94 239 SER A CA 1
ATOM 1953 C C . SER A 1 239 ? -4.171 3.001 -5.278 1.00 83.94 239 SER A C 1
ATOM 1955 O O . SER A 1 239 ? -3.560 3.391 -6.273 1.00 83.94 239 SER A O 1
ATOM 1957 N N . VAL A 1 240 ? -4.766 1.802 -5.210 1.00 86.81 240 VAL A N 1
ATOM 1958 C CA . VAL A 1 240 ? -4.738 0.828 -6.320 1.00 86.81 240 VAL A CA 1
ATOM 1959 C C . VAL A 1 240 ? -5.484 1.345 -7.551 1.00 86.81 240 VAL A C 1
ATOM 1961 O O . VAL A 1 240 ? -5.003 1.161 -8.662 1.00 86.81 240 VAL A O 1
ATOM 1964 N N . GLU A 1 241 ? -6.554 2.132 -7.370 1.00 86.62 241 GLU A N 1
ATOM 1965 C CA . GLU A 1 241 ? -7.233 2.867 -8.458 1.00 86.62 241 GLU A CA 1
ATOM 1966 C C . GLU A 1 241 ? -6.297 3.807 -9.239 1.00 86.62 241 GLU A C 1
ATOM 1968 O O . GLU A 1 241 ? -6.593 4.198 -10.365 1.00 86.62 241 GLU A O 1
ATOM 1973 N N . LYS A 1 242 ? -5.175 4.205 -8.631 1.00 81.12 242 LYS A N 1
ATOM 1974 C CA . LYS A 1 242 ? -4.151 5.076 -9.225 1.00 81.12 242 LYS A CA 1
ATOM 1975 C C . LYS A 1 242 ? -2.894 4.305 -9.637 1.00 81.12 242 LYS A C 1
ATOM 1977 O O . LYS A 1 242 ? -1.888 4.935 -9.943 1.00 81.12 242 LYS A O 1
ATOM 1982 N N . GLY A 1 243 ? -2.922 2.973 -9.566 1.00 75.44 243 GLY A N 1
ATOM 1983 C CA . GLY A 1 243 ? -1.769 2.103 -9.801 1.00 75.44 243 GLY A CA 1
ATOM 1984 C C . GLY A 1 243 ? -0.746 2.057 -8.659 1.00 75.44 243 GLY A C 1
ATOM 1985 O O . GLY A 1 243 ? 0.224 1.319 -8.753 1.00 75.44 243 GLY A O 1
ATOM 1986 N N . SER A 1 244 ? -0.936 2.781 -7.546 1.00 73.19 244 SER A N 1
ATOM 1987 C CA . SER A 1 244 ? 0.073 2.833 -6.473 1.00 73.19 244 SER A CA 1
ATOM 1988 C C . SER A 1 244 ? -0.236 1.867 -5.329 1.00 73.19 244 SER A C 1
ATOM 1990 O O . SER A 1 244 ? -1.317 1.945 -4.739 1.00 73.19 244 SER A O 1
ATOM 1992 N N . PHE A 1 245 ? 0.726 1.027 -4.946 1.00 69.56 245 PHE A N 1
ATOM 1993 C CA . PHE A 1 245 ? 0.591 0.081 -3.836 1.00 69.56 245 PHE A CA 1
ATOM 1994 C C . PHE A 1 245 ? 1.967 -0.423 -3.364 1.00 69.56 245 PHE A C 1
ATOM 1996 O O . PHE A 1 245 ? 2.847 -0.582 -4.202 1.00 69.56 245 PHE A O 1
ATOM 2003 N N . PRO A 1 246 ? 2.165 -0.743 -2.074 1.00 62.12 246 PRO A N 1
ATOM 2004 C CA . PRO A 1 246 ? 1.413 -0.290 -0.910 1.00 62.12 246 PRO A CA 1
ATOM 2005 C C . PRO A 1 246 ? 1.912 1.092 -0.451 1.00 62.12 246 PRO A C 1
ATOM 2007 O O . PRO A 1 246 ? 3.107 1.319 -0.279 1.00 62.12 246 PRO A O 1
ATOM 2010 N N . LYS A 1 247 ? 0.998 2.033 -0.187 1.00 56.25 247 LYS A N 1
ATOM 2011 C CA . LYS A 1 247 ? 1.348 3.259 0.547 1.00 56.25 247 LYS A CA 1
ATOM 2012 C C . LYS A 1 247 ? 1.137 3.023 2.034 1.00 56.25 247 LYS A C 1
ATOM 2014 O O . LYS A 1 247 ? 0.038 3.232 2.541 1.00 56.25 247 LYS A O 1
ATOM 2019 N N . HIS A 1 248 ? 2.193 2.621 2.731 1.00 41.34 248 HIS A N 1
ATOM 2020 C CA . HIS A 1 248 ? 2.240 2.850 4.170 1.00 41.34 248 HIS A CA 1
ATOM 2021 C C . HIS A 1 248 ? 2.471 4.347 4.404 1.00 41.34 248 HIS A C 1
ATOM 2023 O O . HIS A 1 248 ? 3.362 4.951 3.801 1.00 41.34 248 HIS A O 1
ATOM 2029 N N . SER A 1 249 ? 1.578 4.947 5.191 1.00 35.88 249 SER A N 1
ATOM 2030 C CA . SER A 1 249 ? 1.661 6.330 5.678 1.00 35.88 249 SER A CA 1
ATOM 2031 C C . SER A 1 249 ? 2.912 6.586 6.502 1.00 35.88 249 SER A C 1
ATOM 2033 O O . SER A 1 249 ? 3.252 5.683 7.298 1.00 35.88 249 SER A O 1
#

Sequence (249 aa):
MDVRAYKCWFEYLKRSERYKECCSQGGAGEMAGLYADFGDVHAPGLLWEDWWMTHEELFSGIEPLFVLNEIQTNAEFNYLWEEGQDDLLALVINLHAPKETILTAVADTVAKLQLQLRRRENEQILAANPQAKVTERFGRPKFDPSFYHRYGLTPVPSRTDLDVLERMLEVYDFCLKDGRKPPSSKLEWFEIAEYLGIMVEQTARTKKDAGAMSAEEERTERAEKTKRYFRDAQNVIKSVEKGSFPKHS

Foldseek 3Di:
DDVLQVVLLLLLLLPDPVVQVCQVVQQDDPLNVVCVLQPNSPPPPDDPVNSCVVRVVLVPVQPQPPPDDDDDDPVSVVVPDDPPPLPDDDDDDDPVDDPVVRVVVVVVVVLVSQLVVLVVVVVVVCVVPVPDDGDRDSDRPPPDCVVDSLQHAVNPDDPVSSVLSVLLSVLQCVQCPPNHHGDDDLQVLLVSLVVSVPFDDPDPDDPVPPDDQDPVRRSNVSSVVSVVSPVLSVVSSVQSSSSDDDDDD